Protein AF-A0A954HJW3-F1 (afdb_monomer_lite)

Structure (mmCIF, N/CA/C/O backbone):
data_AF-A0A954HJW3-F1
#
_entry.id   AF-A0A954HJW3-F1
#
loop_
_atom_site.group_PDB
_atom_site.id
_atom_site.type_symbol
_atom_site.label_atom_id
_atom_site.label_alt_id
_atom_site.label_comp_id
_atom_site.label_asym_id
_atom_site.label_entity_id
_atom_site.label_seq_id
_atom_site.pdbx_PDB_ins_code
_atom_site.Cartn_x
_atom_site.Cartn_y
_atom_site.Cartn_z
_atom_site.occupancy
_atom_site.B_iso_or_equiv
_atom_site.auth_seq_id
_atom_site.auth_comp_id
_atom_site.auth_asym_id
_atom_site.auth_atom_id
_atom_si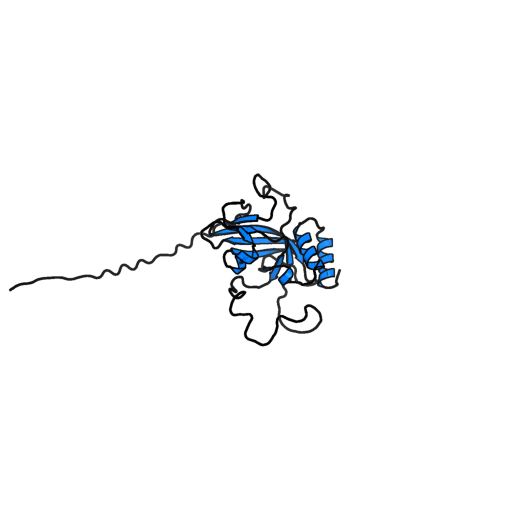te.pdbx_PDB_model_num
ATOM 1 N N . MET A 1 1 ? -82.715 17.653 28.898 1.00 37.28 1 MET A N 1
ATOM 2 C CA . MET A 1 1 ? -81.852 16.478 29.163 1.00 37.28 1 MET A CA 1
ATOM 3 C C . MET A 1 1 ? -80.675 16.568 28.191 1.00 37.28 1 MET A C 1
ATOM 5 O O . MET A 1 1 ? -80.915 16.479 27.003 1.00 37.28 1 MET A O 1
ATOM 9 N N . MET A 1 2 ? -79.552 17.181 28.578 1.00 43.91 2 MET A N 1
ATOM 10 C CA . MET A 1 2 ? -78.371 16.608 29.269 1.00 43.91 2 MET A CA 1
ATOM 11 C C . MET A 1 2 ? -77.347 15.944 28.323 1.00 43.91 2 MET A C 1
ATOM 13 O O . MET A 1 2 ? -77.686 14.983 27.650 1.00 43.91 2 MET A O 1
ATOM 17 N N . GLY A 1 3 ? -76.090 16.426 28.386 1.00 39.44 3 GLY A N 1
ATOM 18 C CA . GLY A 1 3 ? -74.849 15.734 27.966 1.00 39.44 3 GLY A CA 1
ATOM 19 C C . GLY A 1 3 ? -74.050 16.477 26.879 1.00 39.44 3 GLY A C 1
ATOM 20 O O . GLY A 1 3 ? -74.362 16.319 25.712 1.00 39.44 3 GLY A O 1
ATOM 21 N N . ARG A 1 4 ? -73.200 17.482 27.162 1.00 48.38 4 ARG A N 1
ATOM 22 C CA . ARG A 1 4 ? -71.809 17.498 27.704 1.00 48.38 4 ARG A CA 1
ATOM 23 C C . ARG A 1 4 ? -70.740 16.771 26.858 1.00 48.38 4 ARG A C 1
ATOM 25 O O . ARG A 1 4 ? -70.721 15.552 26.859 1.00 48.38 4 ARG A O 1
ATOM 32 N N . SER A 1 5 ? -69.777 17.580 26.371 1.00 44.28 5 SER A N 1
ATOM 33 C CA . SER A 1 5 ? -68.315 17.329 26.280 1.00 44.28 5 SER A CA 1
ATOM 34 C C . SER A 1 5 ? -67.844 16.280 25.245 1.00 44.28 5 SER A C 1
ATOM 36 O O . SER A 1 5 ? -68.438 15.227 25.122 1.00 44.28 5 SER A O 1
ATOM 38 N N . LEU A 1 6 ? -66.792 16.470 24.435 1.00 43.22 6 LEU A N 1
ATOM 39 C CA . LEU A 1 6 ? -65.415 16.865 24.764 1.00 43.22 6 LEU A CA 1
ATOM 40 C C . LEU A 1 6 ? -64.614 17.231 23.488 1.00 43.22 6 LEU A C 1
ATOM 42 O O . LEU A 1 6 ? -64.757 16.590 22.452 1.00 43.22 6 LEU A O 1
ATOM 46 N N . ILE A 1 7 ? -63.725 18.220 23.609 1.00 52.94 7 ILE A N 1
ATOM 47 C CA . ILE A 1 7 ? -62.686 18.601 22.640 1.00 52.94 7 ILE A CA 1
ATOM 48 C C . ILE A 1 7 ? -61.498 17.646 22.835 1.00 52.94 7 ILE A C 1
ATOM 50 O O . ILE A 1 7 ? -60.981 17.563 23.948 1.00 52.94 7 ILE A O 1
ATOM 54 N N . ALA A 1 8 ? -61.048 16.948 21.789 1.00 45.88 8 ALA A N 1
ATOM 55 C CA . ALA A 1 8 ? -59.818 16.153 21.816 1.00 45.88 8 ALA A CA 1
ATOM 56 C C . ALA A 1 8 ? -58.810 16.750 20.825 1.00 45.88 8 ALA A C 1
ATOM 58 O O . ALA A 1 8 ? -58.898 16.544 19.616 1.00 45.88 8 ALA A O 1
ATOM 59 N N . GLY A 1 9 ? -57.882 17.551 21.356 1.00 46.47 9 GLY A N 1
ATOM 60 C CA . GLY A 1 9 ? -56.753 18.102 20.615 1.00 46.47 9 GLY A CA 1
ATOM 61 C C . GLY A 1 9 ? -55.721 17.017 20.318 1.00 46.47 9 GLY A C 1
ATOM 62 O O . GLY A 1 9 ? -55.193 16.389 21.233 1.00 46.47 9 GLY A O 1
ATOM 63 N N . LEU A 1 10 ? -55.431 16.812 19.035 1.00 47.03 10 LEU A N 1
ATOM 64 C CA . LEU A 1 10 ? -54.376 15.923 18.564 1.00 47.03 10 LEU A CA 1
ATOM 65 C C . LEU A 1 10 ? -53.078 16.737 18.425 1.00 47.03 10 LEU A C 1
ATOM 67 O O . LEU A 1 10 ? -52.846 17.397 17.415 1.00 47.03 10 LEU A O 1
ATOM 71 N N . LEU A 1 11 ? -52.250 16.728 19.470 1.00 45.22 11 LEU A N 1
ATOM 72 C CA . LEU A 1 11 ? -50.893 17.279 19.444 1.00 45.22 11 LEU A CA 1
ATOM 73 C C . LEU A 1 11 ? -49.977 16.321 18.669 1.00 45.22 11 LEU A C 1
ATOM 75 O O . LEU A 1 11 ? -49.511 15.317 19.204 1.00 45.22 11 LEU A O 1
ATOM 79 N N . PHE A 1 12 ? -49.717 16.634 17.400 1.00 48.19 12 PHE A N 1
ATOM 80 C CA . PHE A 1 12 ? -48.662 16.002 16.607 1.00 48.19 12 PHE A CA 1
ATOM 81 C C . PHE A 1 12 ? -47.310 16.586 17.046 1.00 48.19 12 PHE A C 1
ATOM 83 O O . PHE A 1 12 ? -46.893 17.647 16.585 1.00 48.19 12 PHE A O 1
ATOM 90 N N . ALA A 1 13 ? -46.633 15.926 17.986 1.00 52.84 13 ALA A N 1
ATOM 91 C CA . ALA A 1 13 ? -45.262 16.270 18.347 1.00 52.84 13 ALA A CA 1
ATOM 92 C C . ALA A 1 13 ? -44.314 15.745 17.256 1.00 52.84 13 ALA A C 1
ATOM 94 O O . ALA A 1 13 ? -43.925 14.579 17.253 1.00 52.84 13 ALA A O 1
ATOM 95 N N . THR A 1 14 ? -43.956 16.601 16.300 1.00 51.84 14 THR A N 1
ATOM 96 C CA . THR A 1 14 ? -42.895 16.321 15.328 1.00 51.84 14 THR A CA 1
ATOM 97 C C . THR A 1 14 ? -41.551 16.336 16.052 1.00 51.84 14 THR A C 1
ATOM 99 O O . THR A 1 14 ? -40.975 17.394 16.299 1.00 51.84 14 THR A O 1
ATOM 102 N N . PHE A 1 15 ? -41.059 15.155 16.424 1.00 51.72 15 PHE A N 1
ATOM 103 C CA . PHE A 1 15 ? -39.708 14.969 16.943 1.00 51.72 15 PHE A CA 1
ATOM 104 C C . PHE A 1 15 ? -38.725 15.123 15.775 1.00 51.72 15 PHE A C 1
ATOM 106 O O . PHE A 1 15 ? -38.419 14.173 15.058 1.00 51.72 15 PHE A O 1
ATOM 113 N N . THR A 1 16 ? -38.260 16.346 15.525 1.00 53.81 16 THR A N 1
ATOM 114 C CA . THR A 1 16 ? -37.145 16.579 14.606 1.00 53.81 16 THR A CA 1
ATOM 115 C C . THR A 1 16 ? -35.871 16.091 15.287 1.00 53.81 16 THR A C 1
ATOM 117 O O . THR A 1 16 ? -35.269 16.808 16.087 1.00 53.81 16 THR A O 1
ATOM 120 N N . ALA A 1 17 ? -35.477 14.848 15.011 1.00 53.41 17 ALA A N 1
ATOM 121 C CA . ALA A 1 17 ? -34.159 14.348 15.369 1.00 53.41 17 ALA A CA 1
ATOM 122 C C . ALA A 1 17 ? -33.123 15.096 14.520 1.00 53.41 17 ALA A C 1
ATOM 124 O O . ALA A 1 17 ? -32.851 14.736 13.376 1.00 53.41 17 ALA A O 1
ATOM 125 N N . SER A 1 18 ? -32.573 16.179 15.068 1.00 50.94 18 SER A N 1
ATOM 126 C CA . SER A 1 18 ? -31.375 16.801 14.517 1.00 50.94 18 SER A CA 1
ATOM 127 C C . SER A 1 18 ? -30.254 15.767 14.563 1.00 50.94 18 SER A C 1
ATOM 129 O O . SER A 1 18 ? -29.745 15.457 15.640 1.00 50.94 18 SER A O 1
ATOM 131 N N . LEU A 1 19 ? -29.871 15.222 13.404 1.00 50.72 19 LEU A N 1
ATOM 132 C CA . LEU A 1 19 ? -28.611 14.500 13.265 1.00 50.72 19 LEU A CA 1
ATOM 133 C C . LEU A 1 19 ? -27.481 15.497 13.526 1.00 50.72 19 LEU A C 1
ATOM 135 O O . LEU A 1 19 ? -27.044 16.230 12.641 1.00 50.72 19 LEU A O 1
ATOM 139 N N . ILE A 1 20 ? -27.023 15.543 14.773 1.00 56.56 20 ILE A N 1
ATOM 140 C CA . ILE A 1 20 ? -25.760 16.174 15.124 1.00 56.56 20 ILE A CA 1
ATOM 141 C C . ILE A 1 20 ? -24.682 15.280 14.515 1.00 56.56 20 ILE A C 1
ATOM 143 O O . ILE A 1 20 ? -24.369 14.218 15.050 1.00 56.56 20 ILE A O 1
ATOM 147 N N . ALA A 1 21 ? -24.154 15.686 13.361 1.00 51.94 21 ALA A N 1
ATOM 148 C CA . ALA A 1 21 ? -22.995 15.044 12.764 1.00 51.94 21 ALA A CA 1
ATOM 149 C C . ALA A 1 21 ? -21.846 15.098 13.781 1.00 51.94 21 ALA A C 1
ATOM 151 O O . ALA A 1 21 ? -21.369 16.178 14.139 1.00 51.94 21 ALA A O 1
ATOM 152 N N . ALA A 1 22 ? -21.447 13.934 14.299 1.00 56.91 22 ALA A N 1
ATOM 153 C CA . ALA A 1 22 ? -20.336 13.841 15.231 1.00 56.91 22 ALA A CA 1
ATOM 154 C C . ALA A 1 22 ? -19.067 14.427 14.578 1.00 56.91 22 ALA A C 1
ATOM 156 O O . ALA A 1 22 ? -18.844 14.223 13.380 1.00 56.91 22 ALA A O 1
ATOM 157 N N . PRO A 1 23 ? -18.226 15.159 15.332 1.00 52.47 23 PRO A N 1
ATOM 158 C CA . PRO A 1 23 ? -17.019 15.758 14.778 1.00 52.47 23 PRO A CA 1
ATOM 159 C C . PRO A 1 23 ? -16.113 14.674 14.170 1.00 52.47 23 PRO A C 1
ATOM 161 O O . PRO A 1 23 ? -15.993 13.591 14.755 1.00 52.47 23 PRO A O 1
ATOM 164 N N . PRO A 1 24 ? -15.448 14.948 13.029 1.00 55.28 24 PRO A N 1
ATOM 165 C CA . PRO A 1 24 ? -14.612 13.968 12.348 1.00 55.28 24 PRO A CA 1
ATOM 166 C C . PRO A 1 24 ? -13.519 13.476 13.298 1.00 55.28 24 PRO A C 1
ATOM 168 O O . PRO A 1 24 ? -12.635 14.226 13.726 1.00 55.28 24 PRO A O 1
ATOM 171 N N . ARG A 1 25 ? -13.600 12.197 13.671 1.00 72.12 25 ARG A N 1
ATOM 172 C CA . ARG A 1 25 ? -12.656 11.583 14.600 1.00 72.12 25 ARG A CA 1
ATOM 173 C C . ARG A 1 25 ? -11.304 11.427 13.896 1.00 72.12 25 ARG A C 1
ATOM 175 O O . ARG A 1 25 ? -11.220 10.817 12.835 1.00 72.12 25 ARG A O 1
ATOM 182 N N . ARG A 1 26 ? -10.232 11.973 14.488 1.00 74.94 26 ARG A N 1
ATOM 183 C CA . ARG A 1 26 ? -8.870 11.901 13.919 1.00 74.94 26 ARG A CA 1
ATOM 184 C C . ARG A 1 26 ? -8.454 10.450 13.661 1.00 74.94 26 ARG A C 1
ATOM 186 O O . ARG A 1 26 ? -8.703 9.577 14.500 1.00 74.94 26 ARG A O 1
ATOM 193 N N . ALA A 1 27 ? -7.792 10.222 12.530 1.00 78.31 27 ALA A N 1
ATOM 194 C CA . ALA A 1 27 ? -7.262 8.911 12.185 1.00 78.31 27 ALA A CA 1
ATOM 195 C C . ALA A 1 27 ? -6.121 8.501 13.133 1.00 78.31 27 ALA A C 1
ATOM 197 O O . ALA A 1 27 ? -5.357 9.344 13.608 1.00 78.31 27 ALA A O 1
ATOM 198 N N . ILE A 1 28 ? -6.033 7.206 13.423 1.00 80.62 28 ILE A N 1
ATOM 199 C CA . ILE A 1 28 ? -5.082 6.615 14.367 1.00 80.62 28 ILE A CA 1
ATOM 200 C C . ILE A 1 28 ? -3.827 6.179 13.601 1.00 80.62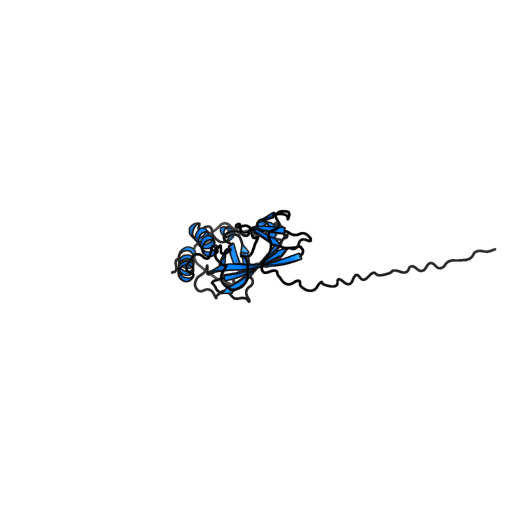 28 ILE A C 1
ATOM 202 O O . ILE A 1 28 ? -3.916 5.424 12.639 1.00 80.62 28 ILE A O 1
ATOM 206 N N . SER A 1 29 ? -2.651 6.638 14.023 1.00 68.62 29 SER A N 1
ATOM 207 C CA . SER A 1 29 ? -1.366 6.304 13.384 1.00 68.62 29 SER A CA 1
ATOM 208 C C . SER A 1 29 ? -0.643 5.102 14.006 1.00 68.62 29 SER A C 1
ATOM 210 O O . SER A 1 29 ? 0.344 4.637 13.450 1.00 68.62 29 SER A O 1
ATOM 212 N N . ASN A 1 30 ? -1.110 4.598 15.154 1.00 69.81 30 ASN A N 1
ATOM 213 C CA . ASN A 1 30 ? -0.523 3.447 15.847 1.00 69.81 30 ASN A CA 1
ATOM 214 C C . ASN A 1 30 ? -1.632 2.497 16.341 1.00 69.81 30 ASN A C 1
ATOM 216 O O . ASN A 1 30 ? -1.946 2.492 17.538 1.00 69.81 30 ASN A O 1
ATOM 220 N N . PRO A 1 31 ? -2.298 1.770 15.424 1.00 70.44 31 PRO A N 1
ATOM 221 C CA . PRO A 1 31 ? -3.359 0.839 15.786 1.00 70.44 31 PRO A CA 1
ATOM 222 C C . PRO A 1 31 ? -2.806 -0.326 16.615 1.00 70.44 31 PRO A C 1
ATOM 224 O O . PRO A 1 31 ? -1.669 -0.757 16.429 1.00 70.44 31 PRO A O 1
ATOM 227 N N . LYS A 1 32 ? -3.612 -0.816 17.560 1.00 75.38 32 LYS A N 1
ATOM 228 C CA . LYS A 1 32 ? -3.293 -2.006 18.359 1.00 75.38 32 LYS A CA 1
ATOM 229 C C . LYS A 1 32 ? -3.906 -3.236 17.702 1.00 75.38 32 LYS A C 1
ATOM 231 O O . LYS A 1 32 ? -4.873 -3.107 16.959 1.00 75.38 32 LYS A O 1
ATOM 236 N N . PHE A 1 33 ? -3.344 -4.405 17.979 1.00 77.81 33 PHE A N 1
ATOM 237 C CA . PHE A 1 33 ? -3.950 -5.675 17.605 1.00 77.81 33 PHE A CA 1
ATOM 238 C C . PHE A 1 33 ? -4.899 -6.139 18.714 1.00 77.81 33 PHE A C 1
ATOM 240 O O . PHE A 1 33 ? -4.526 -6.160 19.886 1.00 77.81 33 PHE A O 1
ATOM 247 N N . ASP A 1 34 ? -6.110 -6.491 18.316 1.00 78.69 34 ASP A N 1
ATOM 248 C CA . ASP A 1 34 ? -7.170 -7.083 19.114 1.00 78.69 34 ASP A CA 1
ATOM 249 C C . ASP A 1 34 ? -7.467 -8.478 18.527 1.00 78.69 34 ASP A C 1
ATOM 251 O O . ASP A 1 34 ? -7.992 -8.570 17.408 1.00 78.69 34 ASP A O 1
ATOM 255 N N . PRO A 1 35 ? -7.071 -9.565 19.218 1.00 76.25 35 PRO A N 1
ATOM 256 C CA . PRO A 1 35 ? -7.294 -10.927 18.739 1.00 76.25 35 PRO A CA 1
ATOM 257 C C . PRO A 1 35 ? -8.773 -11.327 18.727 1.00 76.25 35 PRO A C 1
ATOM 259 O O . PRO A 1 35 ? -9.128 -12.223 17.961 1.00 76.25 35 PRO A O 1
ATOM 262 N N . ASP A 1 36 ? -9.604 -10.677 19.547 1.00 82.69 36 ASP A N 1
ATOM 263 C CA . ASP A 1 36 ? -11.007 -11.037 19.764 1.00 82.69 36 ASP A CA 1
ATOM 264 C C . ASP A 1 36 ? -11.944 -10.348 18.757 1.00 82.69 36 ASP A C 1
ATOM 266 O O . ASP A 1 36 ? -13.088 -10.763 18.565 1.00 82.69 36 ASP A O 1
ATOM 270 N N . ALA A 1 37 ? -11.457 -9.310 18.072 1.00 84.25 37 ALA A N 1
ATOM 271 C CA . ALA A 1 37 ? -12.172 -8.647 16.990 1.00 84.25 37 ALA A CA 1
ATOM 272 C C . ALA A 1 37 ? -12.244 -9.524 15.726 1.00 84.25 37 ALA A C 1
ATOM 274 O O . ALA A 1 37 ? -11.319 -10.277 15.407 1.00 84.25 37 ALA A O 1
ATOM 275 N N . LYS A 1 38 ? -13.330 -9.376 14.950 1.00 87.94 38 LYS A N 1
ATOM 276 C CA . LYS A 1 38 ? -13.511 -10.079 13.669 1.00 87.94 38 LYS A CA 1
ATOM 277 C C . LYS A 1 38 ? -12.297 -9.834 12.769 1.00 87.94 38 LYS A C 1
ATOM 279 O O . LYS A 1 38 ? -11.920 -8.685 12.546 1.00 87.94 38 LYS A O 1
ATOM 284 N N . GLN A 1 39 ? -11.696 -10.904 12.254 1.00 90.12 39 GLN A N 1
ATOM 285 C CA . GLN A 1 39 ? -10.524 -10.829 11.381 1.00 90.12 39 GLN A CA 1
ATOM 286 C C . GLN A 1 39 ? -10.936 -10.965 9.915 1.00 90.12 39 GLN A C 1
ATOM 288 O O . GLN A 1 39 ? -11.777 -11.804 9.594 1.00 90.12 39 GLN A O 1
ATOM 293 N N . MET A 1 40 ? -10.359 -10.146 9.035 1.00 89.88 40 MET A N 1
ATOM 294 C CA . MET A 1 40 ? -10.662 -10.166 7.600 1.00 89.88 40 MET A CA 1
ATOM 295 C C . MET A 1 40 ? -9.485 -9.661 6.759 1.00 89.88 40 MET A C 1
ATOM 297 O O . MET A 1 40 ? -8.726 -8.793 7.196 1.00 89.88 40 MET A O 1
ATOM 301 N N . ASP A 1 41 ? -9.339 -10.174 5.540 1.00 93.00 41 ASP A N 1
ATOM 302 C CA . ASP A 1 41 ? -8.398 -9.631 4.559 1.00 93.00 41 ASP A CA 1
ATOM 303 C C . ASP A 1 41 ? -8.861 -8.254 4.052 1.00 93.00 41 ASP A C 1
ATOM 305 O O . ASP A 1 41 ? -10.053 -8.024 3.856 1.00 93.00 41 ASP A O 1
ATOM 309 N N . LEU A 1 42 ? -7.924 -7.326 3.807 1.00 92.00 42 LEU A N 1
ATOM 310 C CA . LEU A 1 42 ? -8.241 -5.944 3.413 1.00 92.00 42 LEU A CA 1
ATOM 311 C C . LEU A 1 42 ? -9.210 -5.870 2.227 1.00 92.00 42 LEU A C 1
ATOM 313 O O . LEU A 1 42 ? -10.198 -5.146 2.290 1.00 92.00 42 LEU A O 1
ATOM 317 N N . PHE A 1 43 ? -8.931 -6.607 1.153 1.00 92.31 43 PHE A N 1
ATOM 318 C CA . PHE A 1 43 ? -9.749 -6.540 -0.057 1.00 92.31 43 PHE A CA 1
ATOM 319 C C . PHE A 1 43 ? -11.114 -7.202 0.115 1.00 92.31 43 PHE A C 1
ATOM 321 O O . PHE A 1 43 ? -12.089 -6.697 -0.423 1.00 92.31 43 PHE A O 1
ATOM 328 N N . GLU A 1 44 ? -11.209 -8.269 0.910 1.00 92.19 44 GLU A N 1
ATOM 329 C CA . GLU A 1 44 ? -12.503 -8.865 1.255 1.00 92.19 44 GLU A CA 1
ATOM 330 C C . GLU A 1 44 ? -13.349 -7.878 2.071 1.00 92.19 44 GLU A C 1
ATOM 332 O O . GLU A 1 44 ? -14.532 -7.682 1.792 1.00 92.19 44 GLU A O 1
ATOM 337 N N . ALA A 1 45 ? -12.729 -7.197 3.037 1.00 91.75 45 ALA A N 1
ATOM 338 C CA . ALA A 1 45 ? -13.393 -6.185 3.848 1.00 91.75 45 ALA A CA 1
ATOM 339 C C . ALA A 1 45 ? -13.856 -4.981 3.015 1.00 91.75 45 ALA A C 1
ATOM 341 O O . ALA A 1 45 ? -14.914 -4.417 3.299 1.00 91.75 45 ALA A O 1
ATOM 342 N N . MET A 1 46 ? -13.097 -4.607 1.983 1.00 92.25 46 MET A N 1
ATOM 343 C CA . MET A 1 46 ? -13.505 -3.587 1.014 1.00 92.25 46 MET A CA 1
ATOM 344 C C . MET A 1 46 ? -14.674 -4.060 0.148 1.00 92.25 46 MET A C 1
ATOM 346 O O . MET A 1 46 ? -15.656 -3.337 0.005 1.00 92.25 46 MET A O 1
ATOM 350 N N . ASP A 1 47 ? -14.605 -5.280 -0.390 1.00 90.50 47 ASP A N 1
ATOM 351 C CA . ASP A 1 47 ? -15.652 -5.841 -1.251 1.00 90.50 47 ASP A CA 1
ATOM 352 C C . ASP A 1 47 ? -16.990 -5.989 -0.496 1.00 90.50 47 ASP A C 1
ATOM 354 O O . ASP A 1 47 ? -18.058 -5.785 -1.073 1.00 90.50 47 ASP A O 1
ATOM 358 N N . GLN A 1 48 ? -16.947 -6.280 0.809 1.00 90.38 48 GLN A N 1
ATOM 359 C CA . GLN A 1 48 ? -18.127 -6.352 1.682 1.00 90.38 48 GLN A CA 1
ATOM 360 C C . GLN A 1 48 ? -18.601 -4.980 2.206 1.00 90.38 48 GLN A C 1
ATOM 362 O O . GLN A 1 48 ? -19.590 -4.920 2.937 1.00 90.38 48 GLN A O 1
ATOM 367 N N . GLY A 1 49 ? -17.907 -3.880 1.886 1.00 89.56 49 GLY A N 1
ATOM 368 C CA . GLY A 1 49 ? -18.215 -2.535 2.400 1.00 89.56 49 GLY A CA 1
ATOM 369 C C . GLY A 1 49 ? -17.981 -2.370 3.907 1.00 89.56 49 GLY A C 1
ATOM 370 O O . GLY A 1 49 ? -18.458 -1.417 4.528 1.00 89.56 49 GLY A O 1
ATOM 371 N N . VAL A 1 50 ? -17.257 -3.310 4.515 1.00 90.75 50 VAL A N 1
ATOM 372 C CA . VAL A 1 50 ? -16.943 -3.326 5.945 1.00 90.75 50 VAL A CA 1
ATOM 373 C C . VAL A 1 50 ? -15.897 -2.266 6.273 1.00 90.75 50 VAL A C 1
ATOM 375 O O . VAL A 1 50 ? -15.997 -1.595 7.306 1.00 90.75 50 VAL A O 1
ATOM 378 N N . VAL A 1 51 ? -14.926 -2.089 5.373 1.00 91.81 51 VAL A N 1
ATOM 379 C CA . VAL A 1 51 ? -13.925 -1.028 5.450 1.00 91.81 51 VAL A CA 1
ATOM 380 C C . VAL A 1 51 ? -13.785 -0.286 4.129 1.00 91.81 51 VAL A C 1
ATOM 382 O O . VAL A 1 51 ? -13.941 -0.853 3.055 1.00 91.81 51 VAL A O 1
ATOM 385 N N . ASP A 1 52 ? -13.384 0.970 4.234 1.00 91.69 52 ASP A N 1
ATOM 386 C CA . ASP A 1 52 ? -13.060 1.850 3.121 1.00 91.69 52 ASP A CA 1
ATOM 387 C C . ASP A 1 52 ? -11.555 2.111 3.099 1.00 91.69 52 ASP A C 1
ATOM 389 O O . ASP A 1 52 ? -10.997 2.591 4.089 1.00 91.69 52 ASP A O 1
ATOM 393 N N . ALA A 1 53 ? -10.881 1.837 1.980 1.00 91.94 53 ALA A N 1
ATOM 394 C CA . ALA A 1 53 ? -9.440 2.039 1.854 1.00 91.94 53 ALA A CA 1
ATOM 395 C C . ALA A 1 53 ? -9.092 3.000 0.714 1.00 91.94 53 ALA A C 1
ATOM 397 O O . ALA A 1 53 ? -9.530 2.836 -0.423 1.00 91.94 53 ALA A O 1
ATOM 398 N N . LYS A 1 54 ? -8.245 3.988 1.010 1.00 91.62 54 LYS A N 1
ATOM 399 C CA . LYS A 1 54 ? -7.717 4.933 0.019 1.00 91.62 54 LYS A CA 1
ATOM 400 C C . LYS A 1 54 ? -6.235 5.181 0.220 1.00 91.62 54 LYS A C 1
ATOM 402 O O . LYS A 1 54 ? -5.750 5.287 1.344 1.00 91.62 54 LYS A O 1
ATOM 407 N N . MET A 1 55 ? -5.523 5.339 -0.879 1.00 90.56 55 MET A N 1
ATOM 408 C CA . MET A 1 55 ? -4.106 5.660 -0.897 1.00 90.56 55 MET A CA 1
ATOM 409 C C . MET A 1 55 ? -3.911 7.148 -1.190 1.00 90.56 55 MET A C 1
ATOM 411 O O . MET A 1 55 ? -4.456 7.699 -2.148 1.00 90.56 55 MET A O 1
ATOM 415 N N . VAL A 1 56 ? -3.101 7.790 -0.354 1.00 90.12 56 VAL A N 1
ATOM 416 C CA . VAL A 1 56 ? -2.619 9.158 -0.541 1.00 90.12 56 VAL A CA 1
ATOM 417 C C . VAL A 1 56 ? -1.125 9.080 -0.813 1.00 90.12 56 VAL A C 1
ATOM 419 O O . VAL A 1 56 ? -0.316 8.976 0.116 1.00 90.12 56 VAL A O 1
ATOM 422 N N . ALA A 1 57 ? -0.766 9.109 -2.095 1.00 88.12 57 ALA A N 1
ATOM 423 C CA . ALA A 1 57 ? 0.625 9.113 -2.523 1.00 88.12 57 ALA A CA 1
ATOM 424 C C . ALA A 1 57 ? 1.274 10.457 -2.180 1.00 88.12 57 ALA A C 1
ATOM 426 O O . ALA A 1 57 ? 0.733 11.516 -2.500 1.00 88.12 57 ALA A O 1
ATOM 427 N N . LYS A 1 58 ? 2.433 10.422 -1.520 1.00 87.12 58 LYS A N 1
ATOM 428 C CA . LYS A 1 58 ? 3.243 11.627 -1.292 1.00 87.12 58 LYS A CA 1
ATOM 429 C C . LYS A 1 58 ? 4.080 11.933 -2.529 1.00 87.12 58 LYS A C 1
ATOM 431 O O . LYS A 1 58 ? 4.165 13.090 -2.928 1.00 87.12 58 LYS A O 1
ATOM 436 N N . ASN A 1 59 ? 4.669 10.885 -3.092 1.00 86.19 59 ASN A N 1
ATOM 437 C CA . ASN A 1 59 ? 5.510 10.876 -4.278 1.00 86.19 59 ASN A CA 1
ATOM 438 C C . ASN A 1 59 ? 5.547 9.446 -4.853 1.00 86.19 59 ASN A C 1
ATOM 440 O O . ASN A 1 59 ? 4.775 8.577 -4.436 1.00 86.19 59 ASN A O 1
ATOM 444 N N . SER A 1 60 ? 6.456 9.207 -5.792 1.00 84.75 60 SER A N 1
ATOM 445 C CA . SER A 1 60 ? 6.754 7.890 -6.371 1.00 84.75 60 SER A CA 1
ATOM 446 C C . SER A 1 60 ? 7.112 6.799 -5.345 1.00 84.75 60 SER A C 1
ATOM 448 O O . SER A 1 60 ? 6.743 5.637 -5.526 1.00 84.75 60 SER A O 1
ATOM 450 N N . LEU A 1 61 ? 7.768 7.175 -4.245 1.00 87.12 61 LEU A N 1
ATOM 451 C CA . LEU A 1 61 ? 8.412 6.266 -3.287 1.00 87.12 61 LEU A CA 1
ATOM 452 C C . LEU A 1 61 ? 7.497 5.782 -2.159 1.00 87.12 61 LEU A C 1
ATOM 454 O O . LEU A 1 61 ? 7.853 4.880 -1.394 1.00 87.12 61 LEU A O 1
ATOM 458 N N . GLY A 1 62 ? 6.324 6.391 -2.009 1.00 87.38 62 GLY A N 1
ATOM 459 C CA . GLY A 1 62 ? 5.369 5.949 -1.010 1.00 87.38 62 GLY A CA 1
ATOM 460 C C . GLY A 1 62 ? 4.314 6.972 -0.639 1.00 87.38 62 GLY A C 1
ATOM 461 O O . GLY A 1 62 ? 4.145 8.044 -1.230 1.00 87.38 62 GLY A O 1
ATOM 462 N N . GLY A 1 63 ? 3.580 6.626 0.408 1.00 88.75 63 GLY A N 1
ATOM 463 C CA . GLY A 1 63 ? 2.459 7.419 0.868 1.00 88.75 63 GLY A CA 1
ATOM 464 C C . GLY A 1 63 ? 1.808 6.839 2.106 1.00 88.75 63 GLY A C 1
ATOM 465 O O . GLY A 1 63 ? 2.422 6.107 2.882 1.00 88.75 63 GLY A O 1
ATOM 466 N N . ASN A 1 64 ? 0.549 7.212 2.285 1.00 90.69 64 ASN A N 1
ATOM 467 C CA . ASN A 1 64 ? -0.281 6.777 3.392 1.00 90.69 64 ASN A CA 1
ATOM 468 C C . ASN A 1 64 ? -1.500 6.028 2.847 1.00 90.69 64 ASN A C 1
ATOM 470 O O . ASN A 1 64 ? -2.270 6.586 2.065 1.00 90.69 64 ASN A O 1
ATOM 474 N N . LEU A 1 65 ? -1.692 4.791 3.286 1.00 91.19 65 LEU A N 1
ATOM 475 C CA . LEU A 1 65 ? -2.923 4.033 3.120 1.00 91.19 65 LEU A CA 1
ATOM 476 C C . LEU A 1 65 ? -3.842 4.369 4.299 1.00 91.19 65 LEU A C 1
ATOM 478 O O . LEU A 1 65 ? -3.477 4.190 5.459 1.00 91.19 65 LEU A O 1
ATOM 482 N N . ILE A 1 66 ? -5.015 4.913 4.006 1.00 91.12 66 ILE A N 1
ATOM 483 C CA . ILE A 1 66 ? -6.022 5.289 4.996 1.00 91.12 66 ILE A CA 1
ATOM 484 C C . ILE A 1 66 ? -7.129 4.251 4.926 1.00 91.12 66 ILE A C 1
ATOM 486 O O . ILE A 1 66 ? -7.756 4.121 3.877 1.00 91.12 66 ILE A O 1
ATOM 490 N N . ILE A 1 67 ? -7.365 3.546 6.029 1.00 91.75 67 ILE A N 1
ATOM 491 C CA . ILE A 1 67 ? -8.380 2.491 6.118 1.00 91.75 67 ILE A CA 1
ATOM 492 C C . ILE A 1 67 ? -9.394 2.902 7.175 1.00 91.75 67 ILE A C 1
ATOM 494 O O . ILE A 1 67 ? -9.010 3.194 8.306 1.00 91.75 67 ILE A O 1
ATOM 498 N N . THR A 1 68 ? -10.666 2.951 6.804 1.00 92.38 68 THR A N 1
ATOM 499 C CA . THR A 1 68 ? -11.778 3.389 7.651 1.00 92.38 68 THR A CA 1
ATOM 500 C C . THR A 1 68 ? -12.675 2.204 7.939 1.00 92.38 68 THR A C 1
ATOM 502 O O . THR A 1 68 ? -13.132 1.551 7.012 1.00 92.38 68 THR A O 1
ATOM 505 N N . ASN A 1 69 ? -12.913 1.915 9.213 1.00 91.56 69 ASN A N 1
ATOM 506 C CA . ASN A 1 69 ? -13.898 0.932 9.633 1.00 91.56 69 ASN A CA 1
ATOM 507 C C . ASN A 1 69 ? -15.288 1.573 9.610 1.00 91.56 69 ASN A C 1
ATOM 509 O O . ASN A 1 69 ? -15.515 2.554 10.319 1.00 91.56 69 ASN A O 1
ATOM 513 N N . ASN A 1 70 ? -16.200 1.003 8.823 1.00 92.00 70 ASN A N 1
ATOM 514 C CA . ASN A 1 70 ? -17.582 1.469 8.693 1.00 92.00 70 ASN A CA 1
ATOM 515 C C . ASN A 1 70 ? -18.543 0.762 9.662 1.00 92.00 70 ASN A C 1
ATOM 517 O O . ASN A 1 70 ? -19.742 1.026 9.648 1.00 92.00 70 ASN A O 1
ATOM 521 N N . GLN A 1 71 ? -18.032 -0.145 10.493 1.00 89.88 71 GLN A N 1
ATOM 522 C CA . GLN A 1 71 ? -18.814 -0.901 11.461 1.00 89.88 71 GLN A CA 1
ATOM 523 C C . GLN A 1 71 ? -18.830 -0.229 12.835 1.00 89.88 71 GLN A C 1
ATOM 525 O O . GLN A 1 71 ? -17.897 0.476 13.229 1.00 89.88 71 GLN A O 1
ATOM 530 N N . ALA A 1 72 ? -19.883 -0.536 13.594 1.00 91.00 72 ALA A N 1
ATOM 531 C CA . ALA A 1 72 ? -20.034 -0.149 14.996 1.00 91.00 72 ALA A CA 1
ATOM 532 C C . ALA A 1 72 ? -19.180 -0.999 15.961 1.00 91.00 72 ALA A C 1
ATOM 534 O O . ALA A 1 72 ? -19.133 -0.712 17.156 1.00 91.00 72 ALA A O 1
ATOM 535 N N . GLU A 1 73 ? -18.479 -2.014 15.450 1.00 89.44 73 GLU A N 1
ATOM 536 C CA . GLU A 1 73 ? -17.596 -2.902 16.210 1.00 89.44 73 GLU A CA 1
ATOM 537 C C . GLU A 1 73 ? -16.151 -2.826 15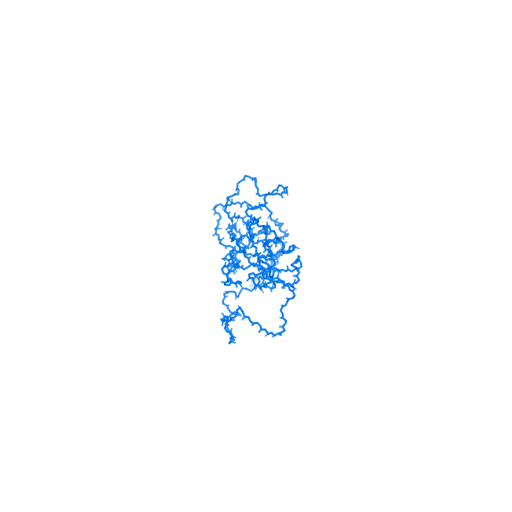.685 1.00 89.44 73 GLU A C 1
ATOM 539 O O . GLU A 1 73 ? -15.940 -2.518 14.506 1.00 89.44 73 GLU A O 1
ATOM 544 N N . PRO A 1 74 ? -15.129 -3.077 16.528 1.00 90.88 74 PRO A N 1
ATOM 545 C CA . PRO A 1 74 ? -13.746 -3.181 16.075 1.00 90.88 74 PRO A CA 1
ATOM 546 C C . PRO A 1 74 ? -13.557 -4.297 15.041 1.00 90.88 74 PRO A C 1
ATOM 548 O O . PRO A 1 74 ? -14.144 -5.372 15.156 1.00 90.88 74 PRO A O 1
ATOM 551 N N . ILE A 1 75 ? -12.682 -4.061 14.065 1.00 90.25 75 ILE A N 1
ATOM 552 C CA . ILE A 1 75 ? -12.292 -5.068 13.074 1.00 90.25 75 ILE A CA 1
ATOM 553 C C . ILE A 1 75 ? -10.779 -5.169 12.975 1.00 90.25 75 ILE A C 1
ATOM 555 O O . ILE A 1 75 ? -10.082 -4.155 12.945 1.00 90.25 75 ILE A O 1
ATOM 559 N N . THR A 1 76 ? -10.273 -6.390 12.891 1.00 90.38 76 THR A N 1
ATOM 560 C CA . THR A 1 76 ? -8.867 -6.685 12.637 1.00 90.38 76 THR A CA 1
ATOM 561 C C . THR A 1 76 ? -8.677 -6.965 11.154 1.00 90.38 76 THR A C 1
ATOM 563 O O . THR A 1 76 ? -9.238 -7.912 10.612 1.00 90.38 76 THR A O 1
ATOM 566 N N . VAL A 1 77 ? -7.881 -6.136 10.484 1.00 89.69 77 VAL A N 1
ATOM 567 C CA . VAL A 1 77 ? -7.663 -6.234 9.037 1.00 89.69 77 VAL A CA 1
ATOM 568 C C . VAL A 1 77 ? -6.258 -6.738 8.754 1.00 89.69 77 VAL A C 1
ATOM 570 O O . VAL A 1 77 ? -5.290 -6.219 9.315 1.00 89.69 77 VAL A O 1
ATOM 573 N N . LYS A 1 78 ? -6.146 -7.719 7.854 1.00 90.19 78 LYS A N 1
ATOM 574 C CA . LYS A 1 78 ? -4.874 -8.176 7.293 1.00 90.19 78 LYS A CA 1
ATOM 575 C C . LYS A 1 78 ? -4.541 -7.396 6.025 1.00 90.19 78 LYS A C 1
ATOM 577 O O . LYS A 1 78 ? -5.285 -7.445 5.046 1.00 90.19 78 LYS A O 1
ATOM 582 N N . ILE A 1 79 ? -3.409 -6.702 6.022 1.00 88.50 79 ILE A N 1
ATOM 583 C CA . ILE A 1 79 ? -2.876 -6.049 4.826 1.00 88.50 79 ILE A CA 1
ATOM 584 C C . ILE A 1 79 ? -2.056 -7.060 4.005 1.00 88.50 79 ILE A C 1
ATOM 586 O O . ILE A 1 79 ? -1.224 -7.785 4.562 1.00 88.50 79 ILE A O 1
ATOM 590 N N . PRO A 1 80 ? -2.260 -7.120 2.678 1.00 87.00 80 PRO A N 1
ATOM 591 C CA . PRO A 1 80 ? -1.453 -7.953 1.792 1.00 87.00 80 PRO A CA 1
ATOM 592 C C . PRO A 1 80 ? -0.005 -7.449 1.702 1.00 87.00 80 PRO A C 1
ATOM 594 O O . PRO A 1 80 ? 0.279 -6.265 1.866 1.00 87.00 80 PRO A O 1
ATOM 597 N N . GLU A 1 81 ? 0.922 -8.343 1.367 1.00 85.56 81 GLU A N 1
ATOM 598 C CA . GLU A 1 81 ? 2.346 -8.000 1.206 1.00 85.56 81 GLU A CA 1
ATOM 599 C C . GLU A 1 81 ? 2.605 -7.014 0.054 1.00 85.56 81 GLU A C 1
ATOM 601 O O . GLU A 1 81 ? 3.575 -6.260 0.091 1.00 85.56 81 GLU A O 1
ATOM 606 N N . GLY A 1 82 ? 1.716 -6.981 -0.943 1.00 89.94 82 GLY A N 1
ATOM 607 C CA . GLY A 1 82 ? 1.754 -6.037 -2.052 1.00 89.94 82 GLY A CA 1
ATOM 608 C C . GLY A 1 82 ? 0.354 -5.692 -2.556 1.00 89.94 82 GLY A C 1
ATOM 609 O O . GLY A 1 82 ? -0.573 -6.496 -2.478 1.00 89.94 82 GLY A O 1
ATOM 610 N N . PHE A 1 83 ? 0.208 -4.480 -3.073 1.00 93.50 83 PHE A N 1
ATOM 611 C CA . PHE A 1 83 ? -0.997 -3.941 -3.690 1.00 93.50 83 PHE A CA 1
ATOM 612 C C . PHE A 1 83 ? -0.629 -2.860 -4.715 1.00 93.50 83 PHE A C 1
ATOM 614 O O . PHE A 1 83 ? 0.490 -2.343 -4.736 1.00 93.50 83 PHE A O 1
ATOM 621 N N . VAL A 1 84 ? -1.580 -2.507 -5.579 1.00 91.88 84 VAL A N 1
ATOM 622 C CA . VAL A 1 84 ? -1.408 -1.438 -6.571 1.00 91.88 84 VAL A CA 1
ATOM 623 C C . VAL A 1 84 ? -2.433 -0.340 -6.328 1.00 91.88 84 VAL A C 1
ATOM 625 O O . VAL A 1 84 ? -3.617 -0.611 -6.179 1.00 91.88 84 VAL A O 1
ATOM 628 N N . GLY A 1 85 ? -1.986 0.909 -6.288 1.00 91.12 85 GLY A N 1
ATOM 629 C CA . GLY A 1 85 ? -2.843 2.084 -6.282 1.00 91.12 85 GLY A CA 1
ATOM 630 C C . GLY A 1 85 ? -3.200 2.490 -7.704 1.00 91.12 85 GLY A C 1
ATOM 631 O O . GLY A 1 85 ? -2.323 2.919 -8.456 1.00 91.12 85 GLY A O 1
ATOM 632 N N . VAL A 1 86 ? -4.485 2.404 -8.049 1.00 89.50 86 VAL A N 1
ATOM 633 C CA . VAL A 1 86 ? -5.014 2.844 -9.347 1.00 89.50 86 VAL A CA 1
ATOM 634 C C . VAL A 1 86 ? -5.704 4.203 -9.178 1.00 89.50 86 VAL A C 1
ATOM 636 O O . VAL A 1 86 ? -6.529 4.355 -8.269 1.00 89.50 86 VAL A O 1
ATOM 639 N N . PRO A 1 87 ? -5.370 5.218 -9.996 1.00 84.06 87 PRO A N 1
ATOM 640 C CA . PRO A 1 87 ? -5.971 6.541 -9.876 1.00 84.06 87 PRO A CA 1
ATOM 641 C C . PRO A 1 87 ? -7.437 6.532 -10.326 1.00 84.06 87 PRO A C 1
ATOM 643 O O . PRO A 1 87 ? -7.777 5.956 -11.354 1.00 84.06 87 PRO A O 1
ATOM 646 N N . GLY A 1 88 ? -8.297 7.249 -9.601 1.00 67.44 88 GLY A N 1
ATOM 647 C CA . GLY A 1 88 ? -9.627 7.619 -10.103 1.00 67.44 88 GLY A CA 1
ATOM 648 C C . GLY A 1 88 ? -10.691 6.517 -10.117 1.00 67.44 88 GLY A C 1
ATOM 649 O O . GLY A 1 88 ? -11.735 6.726 -10.725 1.00 67.44 88 GLY A O 1
ATOM 650 N N . VAL A 1 89 ? -10.483 5.385 -9.436 1.00 57.41 89 VAL A N 1
ATOM 651 C CA . VAL A 1 89 ? -11.569 4.430 -9.153 1.00 57.41 89 VAL A CA 1
ATOM 652 C C . VAL A 1 89 ? -12.376 4.984 -7.970 1.00 57.41 89 VAL A C 1
ATOM 654 O O . VAL A 1 89 ? -11.842 5.005 -6.858 1.00 57.41 89 VAL A O 1
ATOM 657 N N . PRO A 1 90 ? -13.611 5.491 -8.152 1.00 47.06 90 PRO A N 1
ATOM 658 C CA . PRO A 1 90 ? -14.394 6.002 -7.036 1.00 47.06 90 PRO A CA 1
ATOM 659 C C . PRO A 1 90 ? -14.687 4.870 -6.050 1.00 47.06 90 PRO A C 1
ATOM 661 O O . PRO A 1 90 ? -15.197 3.819 -6.422 1.00 47.06 90 PRO A O 1
ATOM 664 N N . MET A 1 91 ? -14.408 5.122 -4.772 1.00 46.62 91 MET A N 1
ATOM 665 C CA . MET A 1 91 ? -14.616 4.177 -3.667 1.00 46.62 91 MET A CA 1
ATOM 666 C C . MET A 1 91 ? -16.089 3.742 -3.482 1.00 46.62 91 MET A C 1
ATOM 668 O O . MET A 1 91 ? -16.375 2.845 -2.706 1.00 46.62 91 MET A O 1
ATOM 672 N N . VAL A 1 92 ? -17.023 4.368 -4.210 1.00 43.50 92 VAL A N 1
ATOM 673 C CA . VAL A 1 92 ? -18.479 4.146 -4.150 1.00 43.50 92 VAL A CA 1
ATOM 674 C C . VAL A 1 92 ? -18.994 3.438 -5.412 1.00 43.50 92 VAL A C 1
ATOM 676 O O . VAL A 1 92 ? -20.152 3.574 -5.789 1.00 43.50 92 VAL A O 1
ATOM 679 N N . SER A 1 93 ? -18.171 2.661 -6.113 1.00 44.41 93 SER A N 1
ATOM 680 C CA . SER A 1 93 ? -18.713 1.643 -7.018 1.00 44.41 93 SER A CA 1
ATOM 681 C C . SER A 1 93 ? -18.916 0.350 -6.237 1.00 44.41 93 SER A C 1
ATOM 683 O O . SER A 1 93 ? -18.135 -0.595 -6.354 1.00 44.41 93 SER A O 1
ATOM 685 N N . ALA A 1 94 ? -20.012 0.326 -5.472 1.00 41.69 94 ALA A N 1
ATOM 686 C CA . ALA A 1 94 ? -20.769 -0.858 -5.066 1.00 41.69 94 ALA A CA 1
ATOM 687 C C . ALA A 1 94 ? -21.261 -1.633 -6.310 1.00 41.69 94 ALA A C 1
ATOM 689 O O . ALA A 1 94 ? -22.449 -1.770 -6.577 1.00 41.69 94 ALA A O 1
ATOM 690 N N . GLN A 1 95 ? -20.306 -2.040 -7.142 1.00 40.59 95 GLN A N 1
ATOM 691 C CA . GLN A 1 95 ? -20.504 -2.597 -8.473 1.00 40.59 95 GLN A CA 1
ATOM 692 C C . GLN A 1 95 ? -19.304 -3.464 -8.893 1.00 40.59 95 GLN A C 1
ATOM 694 O O . GLN A 1 95 ? -19.164 -3.806 -10.063 1.00 40.59 95 GLN A O 1
ATOM 699 N N . PHE A 1 96 ? -18.455 -3.865 -7.936 1.00 47.56 96 PHE A N 1
ATOM 700 C CA . PHE A 1 96 ? -17.625 -5.069 -8.071 1.00 47.56 96 PHE A CA 1
ATOM 701 C C . PHE A 1 96 ? -18.419 -6.363 -7.786 1.00 47.56 96 PHE A C 1
ATOM 703 O O . PHE A 1 96 ? -17.905 -7.460 -7.982 1.00 47.56 96 PHE A O 1
ATOM 710 N N . GLY A 1 97 ? -19.704 -6.236 -7.435 1.00 47.94 97 GLY A N 1
ATOM 711 C CA . GLY A 1 97 ? -20.705 -7.296 -7.441 1.00 47.94 97 GLY A CA 1
ATOM 712 C C . GLY A 1 97 ? -22.052 -6.721 -7.880 1.00 47.94 97 GLY A C 1
ATOM 713 O O . GLY A 1 97 ? -22.519 -5.744 -7.311 1.00 47.94 97 GLY A O 1
ATOM 714 N N . GLN A 1 98 ? -22.652 -7.323 -8.909 1.00 40.00 98 GLN A N 1
ATOM 715 C CA . GLN A 1 98 ? -24.031 -7.094 -9.361 1.00 40.00 98 GLN A CA 1
ATOM 716 C C . GLN A 1 98 ? -24.334 -5.706 -9.975 1.00 40.00 98 GLN A C 1
ATOM 718 O O . GLN A 1 98 ? -24.991 -4.862 -9.379 1.00 40.00 98 GLN A O 1
ATOM 723 N N . GLY A 1 99 ? -23.937 -5.514 -11.244 1.00 41.59 99 GLY A N 1
ATOM 724 C CA . GLY A 1 99 ? -24.661 -4.592 -12.138 1.00 41.59 99 GLY A CA 1
ATOM 725 C C . GLY A 1 99 ? -23.862 -3.640 -13.031 1.00 41.59 99 GLY A C 1
ATOM 726 O O . GLY A 1 99 ? -24.478 -2.785 -13.653 1.00 41.59 99 GLY A O 1
ATOM 727 N N . GLY A 1 100 ? -22.529 -3.712 -13.120 1.00 42.47 100 GLY A N 1
ATOM 728 C CA . GLY A 1 100 ? -21.726 -2.761 -13.933 1.00 42.47 100 GLY A CA 1
ATOM 729 C C . GLY A 1 100 ? -20.531 -3.351 -14.650 1.00 42.47 100 GLY A C 1
ATOM 730 O O . GLY A 1 100 ? -19.610 -2.628 -15.003 1.00 42.47 100 GLY A O 1
ATOM 731 N N . PHE A 1 101 ? -20.560 -4.661 -14.855 1.00 43.59 101 PHE A N 1
ATOM 732 C CA . PHE A 1 101 ? -19.583 -5.421 -15.631 1.00 43.59 101 PHE A CA 1
ATOM 733 C C . PHE A 1 101 ? -20.300 -6.501 -16.458 1.00 43.59 101 PHE A C 1
ATOM 735 O O . PHE A 1 101 ? -19.858 -7.637 -16.585 1.00 43.59 101 PHE A O 1
ATOM 742 N N . GLY A 1 102 ? -21.477 -6.158 -16.986 1.00 40.12 102 GLY A N 1
ATOM 743 C CA . GLY A 1 102 ? -22.309 -7.075 -17.757 1.00 40.12 102 GLY A CA 1
ATOM 744 C C . GLY A 1 102 ? -23.490 -6.352 -18.383 1.00 40.12 102 GLY A C 1
ATOM 745 O O . GLY A 1 102 ? -24.512 -6.157 -17.736 1.00 40.12 102 GLY A O 1
ATOM 746 N N . GLY A 1 103 ? -23.327 -5.939 -19.638 1.00 37.38 103 GLY A N 1
ATOM 747 C CA . GLY A 1 103 ? -24.385 -5.288 -20.410 1.00 37.38 103 GLY A CA 1
ATOM 748 C C . GLY A 1 103 ? -23.857 -4.507 -21.606 1.00 37.38 103 GLY A C 1
ATOM 749 O O . GLY A 1 103 ? -24.220 -3.355 -21.792 1.00 37.38 103 GLY A O 1
ATOM 750 N N . GLY A 1 104 ? -22.953 -5.101 -22.382 1.00 36.78 104 GLY A N 1
ATOM 751 C CA . GLY A 1 104 ? -22.380 -4.450 -23.556 1.00 36.78 104 GLY A CA 1
ATOM 752 C C . GLY A 1 104 ? -21.124 -5.168 -24.009 1.00 36.78 104 GLY A C 1
ATOM 753 O O . GLY A 1 104 ? -20.041 -4.867 -23.533 1.00 36.78 104 GLY A O 1
ATOM 754 N N . GLN A 1 105 ? -21.314 -6.172 -24.863 1.00 39.53 105 GLN A N 1
ATOM 755 C CA . GLN A 1 105 ? -20.374 -6.645 -25.881 1.00 39.53 105 GLN A CA 1
ATOM 756 C C . GLN A 1 105 ? -18.963 -6.020 -25.819 1.00 39.53 105 GLN A C 1
ATOM 758 O O . GLN A 1 105 ? -18.696 -4.995 -26.437 1.00 39.53 105 GLN A O 1
ATOM 763 N N . GLY A 1 106 ? -18.059 -6.655 -25.074 1.00 34.41 106 GLY A N 1
ATOM 764 C CA . GLY A 1 106 ? -16.678 -6.196 -24.921 1.00 34.41 106 GLY A CA 1
ATOM 765 C C . GLY A 1 106 ? -16.004 -6.922 -23.767 1.00 34.41 106 GLY A C 1
ATOM 766 O O . GLY A 1 106 ? -15.965 -6.424 -22.649 1.00 34.41 106 GLY A O 1
ATOM 767 N N . GLY A 1 107 ? -15.565 -8.155 -24.018 1.00 34.56 107 GLY A N 1
ATOM 768 C CA . GLY A 1 107 ? -14.966 -9.011 -23.002 1.00 34.56 107 GLY A CA 1
ATOM 769 C C . GLY A 1 107 ? -13.727 -8.384 -22.365 1.00 34.56 107 GLY A C 1
ATOM 770 O O . GLY A 1 107 ? -12.814 -7.943 -23.057 1.00 34.56 107 GLY A O 1
ATOM 771 N N . PHE A 1 108 ? -13.668 -8.450 -21.035 1.00 37.34 108 PHE A N 1
ATOM 772 C CA . PHE A 1 108 ? -12.439 -8.366 -20.240 1.00 37.34 108 PHE A CA 1
ATOM 773 C C . PHE A 1 108 ? -11.586 -9.628 -20.444 1.00 37.34 108 PHE A C 1
ATOM 775 O O . PHE A 1 108 ? -11.309 -10.400 -19.532 1.00 37.34 108 PHE A O 1
ATOM 782 N N . GLY A 1 109 ? -11.207 -9.854 -21.696 1.00 41.12 109 GLY A N 1
ATOM 783 C CA . GLY A 1 109 ? -10.418 -10.980 -22.153 1.00 41.12 109 GLY A CA 1
ATOM 784 C C . GLY A 1 109 ? -9.719 -10.575 -23.437 1.00 41.12 109 GLY A C 1
ATOM 785 O O . GLY A 1 109 ? -10.242 -10.794 -24.524 1.00 41.12 109 GLY A O 1
ATOM 786 N N . GLY A 1 110 ? -8.555 -9.942 -23.305 1.00 32.91 110 GLY A N 1
ATOM 787 C CA . GLY A 1 110 ? -7.717 -9.601 -24.447 1.00 32.91 110 GLY A CA 1
ATOM 788 C C . GLY A 1 110 ? -6.715 -8.492 -24.148 1.00 32.91 110 GLY A C 1
ATOM 789 O O . GLY A 1 110 ? -7.088 -7.333 -24.051 1.00 32.91 110 GLY A O 1
ATOM 790 N N . GLY A 1 111 ? -5.435 -8.860 -24.065 1.00 33.28 111 GLY A N 1
ATOM 791 C CA . GLY A 1 111 ? -4.337 -7.987 -24.486 1.00 33.28 111 GLY A CA 1
ATOM 792 C C . GLY A 1 111 ? -3.897 -6.878 -23.531 1.00 33.28 111 GLY A C 1
ATOM 793 O O . GLY A 1 111 ? -4.005 -5.704 -23.861 1.00 33.28 111 GLY A O 1
ATOM 794 N N . PHE A 1 112 ? -3.235 -7.235 -22.427 1.00 40.41 112 PHE A N 1
ATOM 795 C CA . PHE A 1 112 ? -2.152 -6.385 -21.914 1.00 40.41 112 PHE A CA 1
ATOM 796 C C . PHE A 1 112 ? -0.898 -6.647 -22.757 1.00 40.41 112 PHE A C 1
ATOM 798 O O . PHE A 1 112 ? -0.042 -7.452 -22.401 1.00 40.41 112 PHE A O 1
ATOM 805 N N . GLY A 1 113 ? -0.840 -6.019 -23.929 1.00 40.41 113 GLY A N 1
ATOM 806 C CA . GLY A 1 113 ? 0.299 -6.103 -24.835 1.00 40.41 113 GLY A CA 1
ATOM 807 C C . GLY A 1 113 ? -0.057 -5.606 -26.230 1.00 40.41 113 GLY A C 1
ATOM 808 O O . GLY A 1 113 ? -0.828 -6.250 -26.931 1.00 40.41 113 GLY A O 1
ATOM 809 N N . GLY A 1 114 ? 0.546 -4.486 -26.634 1.00 39.38 114 GLY A N 1
ATOM 810 C CA . GLY A 1 114 ? 0.551 -4.029 -28.024 1.00 39.38 114 GLY A CA 1
ATOM 811 C C . GLY A 1 114 ? -0.353 -2.834 -28.325 1.00 39.38 114 GLY A C 1
ATOM 812 O O . GLY A 1 114 ? -1.545 -2.975 -28.535 1.00 39.38 114 GLY A O 1
ATOM 813 N N . GLN A 1 115 ? 0.290 -1.668 -28.402 1.00 44.00 115 GLN A N 1
ATOM 814 C CA . GLN A 1 115 ? 0.178 -0.696 -29.492 1.00 44.00 115 GLN A CA 1
ATOM 815 C C . GLN A 1 115 ? -1.220 -0.208 -29.945 1.00 44.00 115 GLN A C 1
ATOM 817 O O . GLN A 1 115 ? -1.993 -0.915 -30.575 1.00 44.00 115 GLN A O 1
ATOM 822 N N . GLN A 1 116 ? -1.358 1.121 -29.838 1.00 39.66 116 GLN A N 1
ATOM 823 C CA . GLN A 1 116 ? -2.110 2.021 -30.725 1.00 39.66 116 GLN A CA 1
ATOM 824 C C . GLN A 1 116 ? -3.532 2.433 -30.306 1.00 39.66 116 GLN A C 1
ATOM 826 O O . GLN A 1 116 ? -4.520 1.782 -30.610 1.00 39.66 116 GLN A O 1
ATOM 831 N N . GLY A 1 117 ? -3.611 3.667 -29.792 1.00 35.78 117 GLY A N 1
ATOM 832 C CA . GLY A 1 117 ? -4.480 4.664 -30.420 1.00 35.78 117 GLY A CA 1
ATOM 833 C C . GLY A 1 117 ? -5.676 5.163 -29.614 1.00 35.78 117 GLY A C 1
ATOM 834 O O . GLY A 1 117 ? -6.764 4.624 -29.730 1.00 35.78 117 GLY A O 1
ATOM 835 N N . GLY A 1 118 ? -5.494 6.325 -28.979 1.00 36.00 118 GLY A N 1
ATOM 836 C CA . GLY A 1 118 ? -6.496 7.392 -29.023 1.00 36.00 118 GLY A CA 1
ATOM 837 C C . GLY A 1 118 ? -7.487 7.487 -27.862 1.00 36.00 118 GLY A C 1
ATOM 838 O O . GLY A 1 118 ? -8.314 6.618 -27.651 1.00 36.00 118 GLY A O 1
ATOM 839 N N . GLN A 1 119 ? -7.460 8.664 -27.231 1.00 35.56 119 GLN A N 1
ATOM 840 C CA . GLN A 1 119 ? -8.506 9.274 -26.401 1.00 35.56 119 GLN A CA 1
ATOM 841 C C . GLN A 1 119 ? -8.663 8.813 -24.941 1.00 35.56 119 GLN A C 1
ATOM 843 O O . GLN A 1 119 ? -9.363 7.872 -24.604 1.00 35.56 119 GLN A O 1
ATOM 848 N N . GLN A 1 120 ? -8.119 9.685 -24.079 1.00 44.31 120 GLN A N 1
ATOM 849 C CA . GLN A 1 120 ? -8.670 10.084 -22.778 1.00 44.31 120 GLN A CA 1
ATOM 850 C C . GLN A 1 120 ? -8.673 9.014 -21.680 1.00 44.31 120 GLN A C 1
ATOM 852 O O . GLN A 1 120 ? -9.682 8.394 -21.375 1.00 44.31 120 GLN A O 1
ATOM 857 N N . GLY A 1 121 ? -7.547 8.922 -20.971 1.00 38.56 121 GLY A N 1
ATOM 858 C CA . GLY A 1 121 ? -7.479 8.235 -19.683 1.00 38.56 121 GLY A CA 1
ATOM 859 C C . GLY A 1 121 ? -6.328 8.759 -18.833 1.00 38.56 121 GLY A C 1
ATOM 860 O O . GLY A 1 121 ? -5.257 8.175 -18.859 1.00 38.56 121 GLY A O 1
ATOM 861 N N . GLY A 1 122 ? -6.554 9.885 -18.142 1.00 49.75 122 GLY A N 1
ATOM 862 C CA . GLY A 1 122 ? -5.798 10.390 -16.984 1.00 49.75 122 GLY A CA 1
ATOM 863 C C . GLY A 1 122 ? -4.268 10.479 -17.091 1.00 49.75 122 GLY A C 1
ATOM 864 O O . GLY A 1 122 ? -3.568 9.477 -17.099 1.00 49.75 122 GLY A O 1
ATOM 865 N N . GLN A 1 123 ? -3.711 11.687 -16.979 1.00 66.25 123 GLN A N 1
ATOM 866 C CA . GLN A 1 123 ? -2.262 11.926 -16.825 1.00 66.25 123 GLN A CA 1
ATOM 867 C C . GLN A 1 123 ? -1.640 11.315 -15.544 1.00 66.25 123 GLN A C 1
ATOM 869 O O . GLN A 1 123 ? -0.458 11.521 -15.278 1.00 66.25 123 GLN A O 1
ATOM 874 N N . ASN A 1 124 ? -2.417 10.573 -14.751 1.00 70.69 124 ASN A N 1
ATOM 875 C CA . ASN A 1 124 ? -2.018 10.023 -13.463 1.00 70.69 124 ASN A CA 1
ATOM 876 C C . ASN A 1 124 ? -1.496 8.590 -13.612 1.00 70.69 124 ASN A C 1
ATOM 878 O O . ASN A 1 124 ? -2.009 7.794 -14.399 1.00 70.69 124 ASN A O 1
ATOM 882 N N . GLN A 1 125 ? -0.474 8.277 -12.826 1.00 78.50 125 GLN A N 1
ATOM 883 C CA . GLN A 1 125 ? 0.292 7.041 -12.903 1.00 78.50 125 GLN A CA 1
ATOM 884 C C . GLN A 1 125 ? -0.088 6.061 -11.794 1.00 78.50 125 GLN A C 1
ATOM 886 O O . GLN A 1 125 ? -0.229 6.474 -10.647 1.00 78.50 125 GLN A O 1
ATOM 891 N N . SER A 1 126 ? -0.167 4.766 -12.096 1.00 78.31 126 SER A N 1
ATOM 892 C CA . SER A 1 126 ? -0.358 3.738 -11.059 1.00 78.31 126 SER A CA 1
ATOM 893 C C . SER A 1 126 ? 0.912 3.521 -10.220 1.00 78.31 126 SER A C 1
ATOM 895 O O . SER A 1 126 ? 2.033 3.597 -10.736 1.00 78.31 126 SER A O 1
ATOM 897 N N . VAL A 1 127 ? 0.747 3.224 -8.927 1.00 76.88 127 VAL A N 1
ATOM 898 C CA . VAL A 1 127 ? 1.858 2.943 -7.994 1.00 76.88 127 VAL A CA 1
ATOM 899 C C . VAL A 1 127 ? 1.742 1.546 -7.402 1.00 76.88 127 VAL A C 1
ATOM 901 O O . VAL A 1 127 ? 0.688 1.185 -6.895 1.00 76.88 127 VAL A O 1
ATOM 904 N N . GLY A 1 128 ? 2.813 0.757 -7.446 1.00 70.94 128 GLY A N 1
ATOM 905 C CA . GLY A 1 128 ? 2.865 -0.579 -6.844 1.00 70.94 128 GLY A CA 1
ATOM 906 C C . GLY A 1 128 ? 3.661 -0.538 -5.551 1.00 70.94 128 GLY A C 1
ATOM 907 O O . GLY A 1 128 ? 4.735 0.058 -5.528 1.00 70.94 128 GLY A O 1
ATOM 908 N N . GLY A 1 129 ? 3.141 -1.122 -4.476 1.00 73.62 129 GLY A N 1
ATOM 909 C CA . GLY A 1 129 ? 3.761 -1.025 -3.162 1.00 73.62 129 GLY A CA 1
ATOM 910 C C . GLY A 1 129 ? 3.162 -1.961 -2.124 1.00 73.62 129 GLY A C 1
ATOM 911 O O . GLY A 1 129 ? 2.259 -2.733 -2.415 1.00 73.62 129 GLY A O 1
ATOM 912 N N . GLY A 1 130 ? 3.658 -1.890 -0.897 1.00 71.38 130 GLY A N 1
ATOM 913 C CA . GLY A 1 130 ? 3.226 -2.766 0.189 1.00 71.38 130 GLY A CA 1
ATOM 914 C C . GLY A 1 130 ? 3.659 -2.259 1.558 1.00 71.38 130 GLY A C 1
ATOM 915 O O . GLY A 1 130 ? 4.282 -1.196 1.685 1.00 71.38 130 GLY A O 1
ATOM 916 N N . GLN A 1 131 ? 3.281 -3.004 2.596 1.00 64.00 131 GLN A N 1
ATOM 917 C CA . GLN A 1 131 ? 3.655 -2.678 3.966 1.00 64.00 131 GLN A CA 1
ATOM 918 C C . GLN A 1 131 ? 5.112 -3.079 4.228 1.00 64.00 131 GLN A C 1
ATOM 920 O O . GLN A 1 131 ? 5.455 -4.259 4.263 1.00 64.00 131 GLN A O 1
ATOM 925 N N . GLY A 1 132 ? 5.954 -2.070 4.462 1.00 46.59 132 GLY A N 1
ATOM 926 C CA . GLY A 1 132 ? 7.364 -2.242 4.807 1.00 46.59 132 GLY A CA 1
ATOM 927 C C . GLY A 1 132 ? 7.539 -3.044 6.080 1.00 46.59 132 GLY A C 1
ATOM 928 O O . GLY A 1 132 ? 7.203 -2.555 7.155 1.00 46.59 132 GLY A O 1
ATOM 929 N N . GLN A 1 133 ? 8.181 -4.211 5.989 1.00 44.25 133 GLN A N 1
ATOM 930 C CA . GLN A 1 133 ? 8.703 -4.937 7.154 1.00 44.25 133 GLN A CA 1
ATOM 931 C C . GLN A 1 133 ? 9.947 -4.239 7.747 1.00 44.25 133 GLN A C 1
ATOM 933 O O . GLN A 1 133 ? 10.650 -4.779 8.601 1.00 44.25 133 GLN A O 1
ATOM 938 N N . SER A 1 134 ? 10.287 -3.043 7.272 1.00 46.09 134 SER A N 1
ATOM 939 C CA . SER A 1 134 ? 11.423 -2.250 7.728 1.00 46.09 134 SER A CA 1
ATOM 940 C C . SER A 1 134 ? 11.057 -0.770 7.625 1.00 46.09 134 SER A C 1
ATOM 942 O O . SER A 1 134 ? 11.212 -0.130 6.592 1.00 46.09 134 SER A O 1
ATOM 944 N N . GLY A 1 135 ? 10.491 -0.254 8.716 1.00 34.12 135 GLY A N 1
ATOM 945 C CA . GLY A 1 135 ? 10.030 1.129 8.839 1.00 34.12 135 GLY A CA 1
ATOM 946 C C . GLY A 1 135 ? 9.883 1.587 10.289 1.00 34.12 135 GLY A C 1
ATOM 947 O O . GLY A 1 135 ? 9.029 2.414 10.582 1.00 34.12 135 GLY A O 1
ATOM 948 N N . ILE A 1 136 ? 10.703 1.045 11.197 1.00 41.50 136 ILE A N 1
ATOM 949 C CA . ILE A 1 136 ? 10.977 1.651 12.505 1.00 41.50 136 ILE A CA 1
ATOM 950 C C . ILE A 1 136 ? 12.223 2.514 12.308 1.00 41.50 136 ILE A C 1
ATOM 952 O O . ILE A 1 136 ? 13.336 1.999 12.247 1.00 41.50 136 ILE A O 1
ATOM 956 N N . GLY A 1 137 ? 12.043 3.824 12.157 1.00 32.91 137 GLY A N 1
ATOM 957 C CA . GLY A 1 137 ? 13.168 4.735 11.953 1.00 32.91 137 GLY A CA 1
ATOM 958 C C . GLY A 1 137 ? 12.737 6.186 11.812 1.00 32.91 137 GLY A C 1
ATOM 959 O O . GLY A 1 137 ? 12.701 6.709 10.705 1.00 32.91 137 GLY A O 1
ATOM 960 N N . GLY A 1 138 ? 12.408 6.828 12.938 1.00 34.38 138 GLY A N 1
ATOM 961 C CA . GLY A 1 138 ? 12.191 8.277 13.004 1.00 34.38 138 GLY A CA 1
ATOM 962 C C . GLY A 1 138 ? 11.063 8.704 13.941 1.00 34.38 138 GLY A C 1
ATOM 963 O O . GLY A 1 138 ? 10.050 9.209 13.478 1.00 34.38 138 GLY A O 1
ATOM 964 N N . GLY A 1 139 ? 11.255 8.525 15.252 1.00 32.62 139 GLY A N 1
ATOM 965 C CA . GLY A 1 139 ? 10.415 9.138 16.289 1.00 32.62 139 GLY A CA 1
ATOM 966 C C . GLY A 1 139 ? 9.104 8.404 16.585 1.00 32.62 139 GLY A C 1
ATOM 967 O O . GLY A 1 139 ? 8.091 8.655 15.949 1.00 32.62 139 GLY A O 1
ATOM 968 N N . GLY A 1 140 ? 9.123 7.543 17.608 1.00 41.34 140 GLY A N 1
ATOM 969 C CA . GLY A 1 140 ? 7.930 7.103 18.344 1.00 41.34 140 GLY A CA 1
ATOM 970 C C . GLY A 1 140 ? 6.764 6.590 17.492 1.00 41.34 140 GLY A C 1
ATOM 971 O O . GLY A 1 140 ? 5.724 7.235 17.419 1.00 41.34 140 GLY A O 1
ATOM 972 N N . GLY A 1 141 ? 6.898 5.411 16.890 1.00 38.53 141 GLY A N 1
ATOM 973 C CA . GLY A 1 141 ? 5.801 4.793 16.151 1.00 38.53 141 GLY A CA 1
ATOM 974 C C . GLY A 1 141 ? 6.100 3.341 15.807 1.00 38.53 141 GLY A C 1
ATOM 975 O O . GLY A 1 141 ? 7.170 3.040 15.291 1.00 38.53 141 GLY A O 1
ATOM 976 N N . ILE A 1 142 ? 5.144 2.463 16.118 1.00 38.78 142 ILE A N 1
ATOM 977 C CA . ILE A 1 142 ? 5.037 1.073 15.649 1.00 38.78 142 ILE A CA 1
ATOM 978 C C . ILE A 1 142 ? 6.235 0.165 15.995 1.00 38.78 142 ILE A C 1
ATOM 980 O O . ILE A 1 142 ? 6.731 -0.598 15.175 1.00 38.78 142 ILE A O 1
ATOM 984 N N . GLY A 1 143 ? 6.691 0.232 17.247 1.00 38.66 143 GLY A N 1
ATOM 985 C CA . GLY A 1 143 ? 7.731 -0.662 17.777 1.00 38.66 143 GLY A CA 1
ATOM 986 C C . GLY A 1 143 ? 7.776 -0.773 19.303 1.00 38.66 143 GLY A C 1
ATOM 987 O O . GLY A 1 143 ? 8.742 -1.287 19.854 1.00 38.66 143 GLY A O 1
ATOM 988 N N . GLY A 1 144 ? 6.756 -0.274 20.006 1.00 33.00 144 GLY A N 1
ATOM 989 C CA . GLY A 1 144 ? 6.687 -0.307 21.466 1.00 33.00 144 GLY A CA 1
ATOM 990 C C . GLY A 1 144 ? 5.566 -1.222 21.935 1.00 33.00 144 GLY A C 1
ATOM 991 O O . GLY A 1 144 ? 4.409 -0.826 21.872 1.00 33.00 144 GLY A O 1
ATOM 992 N N . ALA A 1 145 ? 5.935 -2.415 22.406 1.00 38.25 145 ALA A N 1
ATOM 993 C CA . ALA A 1 145 ? 5.110 -3.327 23.201 1.00 38.25 145 ALA A CA 1
ATOM 994 C C . ALA A 1 145 ? 3.720 -3.681 22.616 1.00 38.25 145 ALA A C 1
ATOM 996 O O . ALA A 1 145 ? 2.714 -3.046 22.928 1.00 38.25 145 ALA A O 1
ATOM 997 N N . GLY A 1 146 ? 3.656 -4.770 21.836 1.00 37.38 146 GLY A N 1
ATOM 998 C CA . GLY A 1 146 ? 2.405 -5.522 21.626 1.00 37.38 146 GLY A CA 1
ATOM 999 C C . GLY A 1 146 ? 1.817 -5.578 20.210 1.00 37.38 146 GLY A C 1
ATOM 1000 O O . GLY A 1 146 ? 0.632 -5.860 20.078 1.00 37.38 146 GLY A O 1
ATOM 1001 N N . GLY A 1 147 ? 2.590 -5.322 19.150 1.00 37.62 147 GLY A N 1
ATOM 1002 C CA . GLY A 1 147 ? 2.130 -5.505 17.764 1.00 37.62 147 GLY A CA 1
ATOM 1003 C C . GLY A 1 147 ? 2.647 -6.818 17.182 1.00 37.62 147 GLY A C 1
ATOM 1004 O O . GLY A 1 147 ? 3.851 -6.944 16.973 1.00 37.62 147 GLY A O 1
ATOM 1005 N N . GLY A 1 148 ? 1.762 -7.794 16.963 1.00 35.72 148 GLY A N 1
ATOM 1006 C CA . GLY A 1 148 ? 2.100 -9.083 16.355 1.00 35.72 148 GLY A CA 1
ATOM 1007 C C . GLY A 1 148 ? 2.840 -8.906 15.028 1.00 35.72 148 GLY A C 1
ATOM 1008 O O . GLY A 1 148 ? 2.455 -8.085 14.204 1.00 35.72 148 GLY A O 1
ATOM 1009 N N . GLY A 1 149 ? 3.913 -9.674 14.836 1.00 45.06 149 GLY A N 1
ATOM 1010 C CA . GLY A 1 149 ? 4.817 -9.624 13.678 1.00 45.06 149 GLY A CA 1
ATOM 1011 C C . GLY A 1 149 ? 4.230 -10.119 12.353 1.00 45.06 149 GLY A C 1
ATOM 1012 O O . GLY A 1 149 ? 4.966 -10.638 11.524 1.00 45.06 149 GLY A O 1
ATOM 1013 N N . ASN A 1 150 ? 2.931 -9.949 12.148 1.00 54.75 150 ASN A N 1
ATOM 1014 C CA . ASN A 1 150 ? 2.190 -10.320 10.951 1.00 54.75 150 ASN A CA 1
ATOM 1015 C C . ASN A 1 150 ? 1.353 -9.091 10.565 1.00 54.75 150 ASN A C 1
ATOM 1017 O O . ASN A 1 150 ? 0.922 -8.393 11.473 1.00 54.75 150 ASN A O 1
ATOM 1021 N N . ASN A 1 151 ? 1.119 -8.818 9.277 1.00 69.94 151 ASN A N 1
ATOM 1022 C CA . ASN A 1 151 ? 0.447 -7.623 8.715 1.00 69.94 151 ASN A CA 1
ATOM 1023 C C . ASN A 1 151 ? -1.020 -7.380 9.177 1.00 69.94 151 ASN A C 1
ATOM 1025 O O . ASN A 1 151 ? -1.893 -7.111 8.358 1.00 69.94 151 ASN A O 1
ATOM 1029 N N . PHE A 1 152 ? -1.324 -7.494 10.467 1.00 76.94 152 PHE A N 1
ATOM 1030 C CA . PHE A 1 152 ? -2.634 -7.369 11.086 1.00 76.94 152 PHE A CA 1
ATOM 1031 C C . PHE A 1 152 ? -2.635 -6.195 12.060 1.00 76.94 152 PHE A C 1
ATOM 1033 O O . PHE A 1 152 ? -1.713 -6.022 12.858 1.00 76.94 152 PHE A O 1
ATOM 1040 N N . PHE A 1 153 ? -3.712 -5.425 12.051 1.00 81.12 153 PHE A N 1
ATOM 1041 C CA . PHE A 1 153 ? -4.007 -4.457 13.104 1.00 81.12 153 PHE A CA 1
ATOM 1042 C C . PHE A 1 153 ? -5.511 -4.252 13.206 1.00 81.12 153 PHE A C 1
ATOM 1044 O O . PHE A 1 153 ? -6.258 -4.516 12.262 1.00 81.12 153 PHE A O 1
ATOM 1051 N N . SER A 1 154 ? -5.945 -3.743 14.352 1.00 86.06 154 SER A N 1
ATOM 1052 C CA . SER A 1 154 ? -7.354 -3.512 14.624 1.00 86.06 154 SER A CA 1
ATOM 1053 C C . SER A 1 154 ? -7.712 -2.047 14.471 1.00 86.06 154 SER A C 1
ATOM 1055 O O . SER A 1 154 ? -7.010 -1.137 14.928 1.00 86.06 154 SER A O 1
ATOM 1057 N N . ILE A 1 155 ? -8.836 -1.825 13.808 1.00 87.75 155 ILE A N 1
ATOM 1058 C CA . ILE A 1 155 ? -9.432 -0.527 13.562 1.00 87.75 155 ILE A CA 1
ATOM 1059 C C . ILE A 1 155 ? -10.658 -0.436 14.471 1.00 87.75 155 ILE A C 1
ATOM 1061 O O . ILE A 1 155 ? -11.607 -1.204 14.287 1.00 87.75 155 ILE A O 1
ATOM 1065 N N . PRO A 1 156 ? -10.674 0.475 15.459 1.00 88.81 156 PRO A N 1
ATOM 1066 C CA . PRO A 1 156 ? -11.844 0.643 16.309 1.00 88.81 156 PRO A CA 1
ATOM 1067 C C . PRO A 1 156 ? -13.083 1.022 15.491 1.00 88.81 156 PRO A C 1
ATOM 1069 O O . PRO A 1 156 ? -12.963 1.556 14.386 1.00 88.81 156 PRO A O 1
ATOM 1072 N N . ALA A 1 157 ? -14.257 0.782 16.066 1.00 90.88 157 ALA A N 1
ATOM 1073 C CA . ALA A 1 157 ? -15.544 1.133 15.477 1.00 90.88 157 ALA A CA 1
ATOM 1074 C C . ALA A 1 157 ? -15.580 2.578 14.956 1.00 90.88 157 ALA A C 1
ATOM 1076 O O . ALA A 1 157 ? -15.234 3.514 15.688 1.00 90.88 157 ALA A O 1
ATOM 1077 N N . GLU A 1 158 ? -16.008 2.758 13.705 1.00 88.81 158 GLU A N 1
ATOM 1078 C CA . GLU A 1 158 ? -16.183 4.073 13.069 1.00 88.81 158 GLU A CA 1
ATOM 1079 C C . GLU A 1 158 ? -14.915 4.953 13.098 1.00 88.81 158 GLU A C 1
ATOM 1081 O O . GLU A 1 158 ? -14.971 6.184 13.244 1.00 88.81 158 GLU A O 1
ATOM 1086 N N . ARG A 1 159 ? -13.728 4.335 13.051 1.00 88.75 159 ARG A N 1
ATOM 1087 C CA . ARG A 1 159 ? -12.438 5.039 13.018 1.00 88.75 159 ARG A CA 1
ATOM 1088 C C . ARG A 1 159 ? -11.681 4.744 11.742 1.00 88.75 159 ARG A C 1
ATOM 1090 O O . ARG A 1 159 ? -11.808 3.684 11.146 1.00 88.75 159 ARG A O 1
ATOM 1097 N N . ALA A 1 160 ? -10.814 5.686 11.388 1.00 88.69 160 ALA A N 1
ATOM 1098 C CA . ALA A 1 160 ? -9.785 5.477 10.389 1.00 88.69 160 ALA A CA 1
ATOM 1099 C C . ALA A 1 160 ? -8.420 5.248 11.038 1.00 88.69 160 ALA A C 1
ATOM 1101 O O . ALA A 1 160 ? -8.112 5.822 12.088 1.00 88.69 160 ALA A O 1
ATOM 1102 N N . VAL A 1 161 ? -7.582 4.463 10.376 1.00 88.44 161 VAL A N 1
ATOM 1103 C CA . VAL A 1 161 ? -6.155 4.320 10.664 1.00 88.44 161 VAL A CA 1
ATOM 1104 C C . VAL A 1 161 ? -5.330 4.777 9.469 1.00 88.44 161 VAL A C 1
ATOM 1106 O O . VAL A 1 161 ? -5.800 4.757 8.331 1.00 88.44 161 VAL A O 1
ATOM 1109 N N . ILE A 1 162 ? -4.099 5.206 9.734 1.00 87.69 162 ILE A N 1
ATOM 1110 C CA . ILE A 1 162 ? -3.127 5.581 8.708 1.00 87.69 162 ILE A CA 1
ATOM 1111 C C . ILE A 1 162 ? -1.975 4.586 8.758 1.00 87.69 162 ILE A C 1
ATOM 1113 O O . ILE A 1 162 ? -1.299 4.481 9.779 1.00 87.69 162 ILE A O 1
ATOM 1117 N N . VAL A 1 163 ? -1.729 3.913 7.639 1.00 87.38 163 VAL A N 1
ATOM 1118 C CA . VAL A 1 163 ? -0.644 2.948 7.469 1.00 87.38 163 VAL A CA 1
ATOM 1119 C C . VAL A 1 163 ? 0.322 3.472 6.401 1.00 87.38 163 VAL A C 1
ATOM 1121 O O . VAL A 1 163 ? -0.091 3.672 5.257 1.00 87.38 163 VAL A O 1
ATOM 1124 N N . PRO A 1 164 ? 1.595 3.750 6.729 1.00 87.94 164 PRO A N 1
ATOM 1125 C CA . PRO A 1 164 ? 2.576 4.145 5.725 1.00 87.94 164 PRO A CA 1
ATOM 1126 C C . PRO A 1 164 ? 2.913 2.965 4.802 1.00 87.94 164 PRO A C 1
ATOM 1128 O O . PRO A 1 164 ? 3.011 1.826 5.257 1.00 87.94 164 PRO A O 1
ATOM 1131 N N . TYR A 1 165 ? 3.126 3.243 3.516 1.00 87.56 165 TYR A N 1
ATOM 1132 C CA . TYR A 1 165 ? 3.556 2.246 2.529 1.00 87.56 165 TYR A CA 1
ATOM 1133 C C . TYR A 1 165 ? 4.747 2.747 1.709 1.00 87.56 165 TYR A C 1
ATOM 1135 O O . TYR A 1 165 ? 4.937 3.957 1.541 1.00 87.56 165 TYR A O 1
ATOM 1143 N N . LYS A 1 166 ? 5.522 1.799 1.178 1.00 90.00 166 LYS A N 1
ATOM 1144 C CA . LYS A 1 166 ? 6.573 2.035 0.179 1.00 90.00 166 LYS A CA 1
ATOM 1145 C C . LYS A 1 166 ? 6.062 1.651 -1.199 1.00 90.00 166 LYS A C 1
ATOM 1147 O O . LYS A 1 166 ? 5.287 0.702 -1.303 1.00 90.00 166 LYS A O 1
ATOM 1152 N N . SER A 1 167 ? 6.453 2.393 -2.231 1.00 91.50 167 SER A N 1
ATOM 1153 C CA . SER A 1 167 ? 6.006 2.146 -3.602 1.00 91.50 167 SER A CA 1
ATOM 1154 C C . SER A 1 167 ? 7.042 2.504 -4.657 1.00 91.50 167 SER A C 1
ATOM 1156 O O . SER A 1 167 ? 8.059 3.121 -4.358 1.00 91.50 167 SER A O 1
ATOM 1158 N N . VAL A 1 168 ? 6.727 2.139 -5.897 1.00 92.25 168 VAL A N 1
ATOM 1159 C CA . VAL A 1 168 ? 7.388 2.591 -7.124 1.00 92.25 168 VAL A CA 1
ATOM 1160 C C . VAL A 1 168 ? 6.352 2.940 -8.193 1.00 92.25 168 VAL A C 1
ATOM 1162 O O . VAL A 1 168 ? 5.203 2.486 -8.162 1.00 92.25 168 VAL A O 1
ATOM 1165 N N . CYS A 1 169 ? 6.777 3.732 -9.172 1.00 90.50 169 CYS A N 1
ATOM 1166 C CA . CYS A 1 169 ? 6.040 4.030 -10.392 1.00 90.50 169 CYS A CA 1
ATOM 1167 C C . CYS A 1 169 ? 5.972 2.789 -11.287 1.00 90.50 169 CYS A C 1
ATOM 1169 O O . CYS A 1 169 ? 7.007 2.192 -11.571 1.00 90.50 169 CYS A O 1
ATOM 1171 N N . LEU A 1 170 ? 4.788 2.418 -11.775 1.00 88.50 170 LEU A N 1
ATOM 1172 C CA . LEU A 1 170 ? 4.646 1.247 -12.657 1.00 88.50 170 LEU A CA 1
ATOM 1173 C C . LEU A 1 170 ? 4.724 1.598 -14.148 1.00 88.50 170 LEU A C 1
ATOM 1175 O O . LEU A 1 170 ? 4.936 0.725 -14.985 1.00 88.50 170 LEU A O 1
ATOM 1179 N N . GLU A 1 171 ? 4.584 2.875 -14.492 1.00 84.69 171 GLU A N 1
ATOM 1180 C CA . GLU A 1 171 ? 4.509 3.348 -15.874 1.00 84.69 171 GLU A CA 1
ATOM 1181 C C . GLU A 1 171 ? 5.547 4.450 -16.060 1.00 84.69 171 GLU A C 1
ATOM 1183 O O . GLU A 1 171 ? 5.552 5.426 -15.321 1.00 84.69 171 GLU A O 1
ATOM 1188 N N . HIS A 1 172 ? 6.459 4.301 -17.011 1.00 83.44 172 HIS A N 1
ATOM 1189 C CA . HIS A 1 172 ? 7.504 5.300 -17.225 1.00 83.44 172 HIS A CA 1
ATOM 1190 C C . HIS A 1 172 ? 6.974 6.502 -18.023 1.00 83.44 172 HIS A C 1
ATOM 1192 O O . HIS A 1 172 ? 6.186 6.348 -18.957 1.00 83.44 172 HIS A O 1
ATOM 1198 N N . GLY A 1 173 ? 7.432 7.708 -17.678 1.00 80.38 173 GLY A N 1
ATOM 1199 C CA . GLY A 1 173 ? 7.088 8.948 -18.384 1.00 80.38 173 GLY A CA 1
ATOM 1200 C C . GLY A 1 173 ? 5.709 9.531 -18.056 1.00 80.38 173 GLY A C 1
ATOM 1201 O O . GLY A 1 173 ? 5.349 10.573 -18.606 1.00 80.38 173 GLY A O 1
ATOM 1202 N N . LYS A 1 174 ? 4.936 8.904 -17.161 1.00 84.94 174 LYS A N 1
ATOM 1203 C CA . LYS A 1 174 ? 3.720 9.509 -16.606 1.00 84.94 174 LYS A CA 1
ATOM 1204 C C . LYS A 1 174 ? 4.053 10.489 -15.480 1.00 84.94 174 LYS A C 1
ATOM 1206 O O . LYS A 1 174 ? 5.165 10.512 -14.959 1.00 84.94 174 LYS A O 1
ATOM 1211 N N . ALA A 1 175 ? 3.081 11.332 -15.128 1.00 84.19 175 ALA A N 1
ATOM 1212 C CA . ALA A 1 175 ? 3.270 12.323 -14.078 1.00 84.19 175 ALA A CA 1
ATOM 1213 C C . ALA A 1 175 ? 3.513 11.651 -12.722 1.00 84.19 175 ALA A C 1
ATOM 1215 O O . ALA A 1 175 ? 2.879 10.645 -12.388 1.00 84.19 175 ALA A O 1
ATOM 1216 N N . GLU A 1 176 ? 4.393 12.254 -11.922 1.00 84.31 176 GLU A N 1
ATOM 1217 C CA . GLU A 1 176 ? 4.692 11.739 -10.595 1.00 84.31 176 GLU A CA 1
ATOM 1218 C C . GLU A 1 176 ? 3.431 11.753 -9.701 1.00 84.31 176 GLU A C 1
ATOM 1220 O O . GLU A 1 176 ? 2.685 12.748 -9.671 1.00 84.31 176 GLU A O 1
ATOM 1225 N N . PRO A 1 177 ? 3.174 10.664 -8.951 1.00 84.94 177 PRO A N 1
ATOM 1226 C CA . PRO A 1 177 ? 2.098 10.613 -7.974 1.00 84.94 177 PRO A CA 1
ATOM 1227 C C . PRO A 1 177 ? 2.211 11.757 -6.969 1.00 84.94 177 PRO A C 1
ATOM 1229 O O . PRO A 1 177 ? 3.290 12.066 -6.473 1.00 84.94 177 PRO A O 1
ATOM 1232 N N . ASN A 1 178 ? 1.086 12.380 -6.630 1.00 84.75 178 ASN A N 1
ATOM 1233 C CA . ASN A 1 178 ? 1.051 13.459 -5.651 1.00 84.75 178 ASN A CA 1
ATOM 1234 C C . ASN A 1 178 ? -0.233 13.407 -4.821 1.00 84.75 178 ASN A C 1
ATOM 1236 O O . ASN A 1 178 ? -1.224 12.792 -5.217 1.00 84.75 178 ASN A O 1
ATOM 1240 N N . VAL A 1 179 ? -0.225 14.128 -3.699 1.00 86.25 179 VAL A N 1
ATOM 1241 C CA . VAL A 1 179 ? -1.285 14.094 -2.678 1.00 86.25 179 VAL A CA 1
ATOM 1242 C C . VAL A 1 179 ? -2.667 14.530 -3.172 1.00 86.25 179 VAL A C 1
ATOM 1244 O O . VAL A 1 179 ? -3.655 14.295 -2.480 1.00 86.25 179 VAL A O 1
ATOM 1247 N N . ARG A 1 180 ? -2.761 15.186 -4.338 1.00 85.25 180 ARG A N 1
ATOM 1248 C CA . ARG A 1 180 ? -4.044 15.620 -4.915 1.00 85.25 180 ARG A CA 1
ATOM 1249 C C . ARG A 1 180 ? -4.762 14.490 -5.645 1.00 85.25 180 ARG A C 1
ATOM 1251 O O . ARG A 1 180 ? -5.968 14.582 -5.859 1.00 85.25 180 ARG A O 1
ATOM 1258 N N . VAL A 1 181 ? -4.037 13.445 -6.036 1.00 83.88 181 VAL A N 1
ATOM 1259 C CA . VAL A 1 181 ? -4.598 12.292 -6.736 1.00 83.88 181 VAL A CA 1
ATOM 1260 C C . VAL A 1 181 ? -5.014 11.247 -5.710 1.00 83.88 181 VAL A C 1
ATOM 1262 O O . VAL A 1 181 ? -4.206 10.802 -4.896 1.00 83.88 181 VAL A O 1
ATOM 1265 N N . GLN A 1 182 ? -6.286 10.858 -5.755 1.00 83.25 182 GLN A N 1
ATOM 1266 C CA . GLN A 1 182 ? -6.794 9.751 -4.954 1.00 83.25 182 GLN A CA 1
ATOM 1267 C C . GLN A 1 182 ? -6.563 8.434 -5.687 1.00 83.25 182 GLN A C 1
ATOM 1269 O O . GLN A 1 182 ? -6.907 8.296 -6.866 1.00 83.25 182 GLN A O 1
ATOM 1274 N N . TYR A 1 183 ? -5.997 7.481 -4.958 1.00 89.25 183 TYR A N 1
ATOM 1275 C CA . TYR A 1 183 ? -5.718 6.139 -5.438 1.00 89.25 183 TYR A CA 1
ATOM 1276 C C . TYR A 1 183 ? -6.539 5.129 -4.647 1.00 89.25 183 TYR A C 1
ATOM 1278 O O . TYR A 1 183 ? -6.679 5.250 -3.427 1.00 89.25 183 TYR A O 1
ATOM 1286 N N . THR A 1 184 ? -7.032 4.112 -5.339 1.00 90.62 184 THR A N 1
ATOM 1287 C CA . THR A 1 184 ? -7.736 2.985 -4.723 1.00 90.62 184 THR A CA 1
ATOM 1288 C C . THR A 1 184 ? -6.817 1.769 -4.761 1.00 90.62 184 THR A C 1
ATOM 1290 O O . THR A 1 184 ? -6.296 1.458 -5.838 1.00 90.62 184 THR A O 1
ATOM 1293 N N . PRO A 1 185 ? -6.563 1.106 -3.617 1.00 92.25 185 PRO A N 1
ATOM 1294 C CA . PRO A 1 185 ? -5.739 -0.091 -3.593 1.00 92.25 185 PRO A CA 1
ATOM 1295 C C . PRO A 1 185 ? -6.491 -1.256 -4.245 1.00 92.25 185 PRO A C 1
ATOM 1297 O O . PRO A 1 185 ? -7.658 -1.500 -3.944 1.00 92.25 185 PRO A O 1
ATOM 1300 N N . VAL A 1 186 ? -5.807 -1.999 -5.109 1.00 91.69 186 VAL A N 1
ATOM 1301 C CA . VAL A 1 186 ? -6.299 -3.238 -5.722 1.00 91.69 186 VAL A CA 1
ATOM 1302 C C . VAL A 1 186 ? -5.275 -4.367 -5.549 1.00 91.69 186 VAL A C 1
ATOM 1304 O O . VAL A 1 186 ? -4.077 -4.084 -5.411 1.00 91.69 186 VAL A O 1
ATOM 1307 N N . PRO A 1 187 ? -5.710 -5.643 -5.570 1.00 91.38 187 PRO A N 1
ATOM 1308 C CA . PRO A 1 187 ? -4.801 -6.783 -5.629 1.00 91.38 187 PRO A CA 1
ATOM 1309 C C . PRO A 1 187 ? -3.849 -6.676 -6.819 1.00 91.38 187 PRO A C 1
ATOM 1311 O O . PRO A 1 187 ? -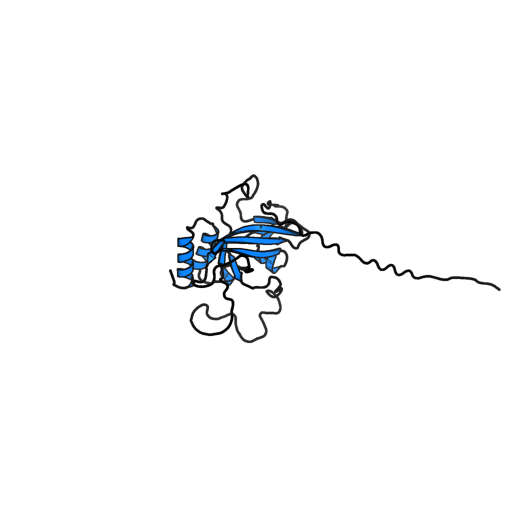4.244 -6.230 -7.901 1.00 91.38 187 PRO A O 1
ATOM 1314 N N . VAL A 1 188 ? -2.605 -7.116 -6.640 1.00 88.50 188 VAL A N 1
ATOM 1315 C CA . VAL A 1 188 ? -1.574 -7.022 -7.685 1.00 88.50 188 VAL A CA 1
ATOM 1316 C C . VAL A 1 188 ? -1.965 -7.844 -8.917 1.00 88.50 188 VAL A C 1
ATOM 1318 O O . VAL A 1 188 ? -1.748 -7.423 -10.051 1.00 88.50 188 VAL A O 1
ATOM 1321 N N . GLU A 1 189 ? -2.639 -8.968 -8.697 1.00 88.50 189 GLU A N 1
ATOM 1322 C CA . GLU A 1 189 ? -3.133 -9.891 -9.718 1.00 88.50 189 GLU A CA 1
ATOM 1323 C C . GLU A 1 189 ? -4.252 -9.274 -10.568 1.00 88.50 189 GLU A C 1
ATOM 1325 O O . GLU A 1 189 ? -4.421 -9.646 -11.729 1.00 88.50 189 GLU A O 1
ATOM 1330 N N . LYS A 1 190 ? -5.003 -8.301 -10.024 1.00 87.81 190 LYS A N 1
ATOM 1331 C CA . LYS A 1 190 ? -5.980 -7.532 -10.813 1.00 87.81 190 LYS A CA 1
ATOM 1332 C C . LYS A 1 190 ? -5.292 -6.526 -11.743 1.00 87.81 190 LYS A C 1
ATOM 1334 O O . LYS A 1 190 ? -5.895 -6.121 -12.732 1.00 87.81 190 LYS A O 1
ATOM 1339 N N . PHE A 1 191 ? -4.058 -6.120 -11.439 1.00 87.19 191 PHE A N 1
ATOM 1340 C CA . PHE A 1 191 ? -3.305 -5.150 -12.233 1.00 87.19 191 PHE A CA 1
ATOM 1341 C C . PHE A 1 191 ? -2.431 -5.808 -13.308 1.00 87.19 191 PHE A C 1
ATOM 1343 O O . PHE A 1 191 ? -2.369 -5.322 -14.433 1.00 87.19 191 PHE A O 1
ATOM 1350 N N . THR A 1 192 ? -1.742 -6.905 -12.984 1.00 85.12 192 THR A N 1
ATOM 1351 C CA . THR A 1 192 ? -0.799 -7.557 -13.903 1.00 85.12 192 THR A CA 1
ATOM 1352 C C . THR A 1 192 ? -0.791 -9.072 -13.743 1.00 85.12 192 THR A C 1
ATOM 1354 O O . THR A 1 192 ? -0.934 -9.594 -12.641 1.00 85.12 192 THR A O 1
ATOM 1357 N N . GLN A 1 193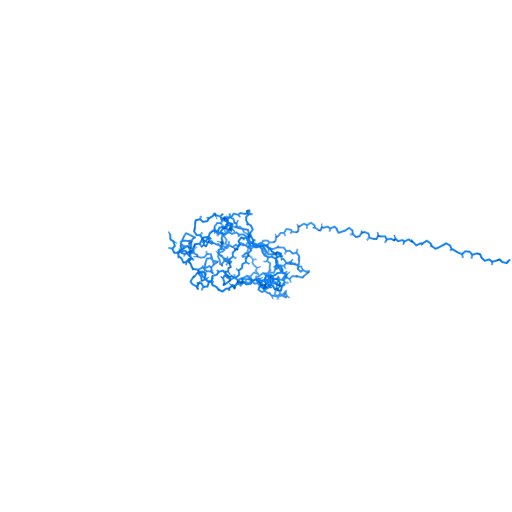 ? -0.567 -9.781 -14.852 1.00 87.69 193 GLN A N 1
ATOM 1358 C CA . GLN A 1 193 ? -0.350 -11.234 -14.885 1.00 87.69 193 GLN A CA 1
ATOM 1359 C C . GLN A 1 193 ? 1.145 -11.607 -14.910 1.00 87.69 193 GLN A C 1
ATOM 1361 O O . GLN A 1 193 ? 1.493 -12.785 -14.869 1.00 87.69 193 GLN A O 1
ATOM 1366 N N . ASN A 1 194 ? 2.049 -10.623 -14.991 1.00 90.38 194 ASN A N 1
ATOM 1367 C CA . ASN A 1 194 ? 3.486 -10.879 -14.982 1.00 90.38 194 ASN A CA 1
ATOM 1368 C C . ASN A 1 194 ? 3.948 -11.215 -13.555 1.00 90.38 194 ASN A C 1
ATOM 1370 O O . ASN A 1 194 ? 4.060 -10.328 -12.710 1.00 90.38 194 ASN A O 1
ATOM 1374 N N . VAL A 1 195 ? 4.256 -12.490 -13.311 1.00 93.31 195 VAL A N 1
ATOM 1375 C CA . VAL A 1 195 ? 4.686 -13.002 -11.998 1.00 93.31 195 VAL A CA 1
ATOM 1376 C C . VAL A 1 195 ? 5.934 -12.282 -11.475 1.00 93.31 195 VAL A C 1
ATOM 1378 O O . VAL A 1 195 ? 6.006 -11.970 -10.291 1.00 93.31 195 VAL A O 1
ATOM 1381 N N . ALA A 1 196 ? 6.894 -11.939 -12.342 1.00 92.19 196 ALA A N 1
ATOM 1382 C CA . ALA A 1 196 ? 8.094 -11.214 -11.919 1.00 92.19 196 ALA A CA 1
ATOM 1383 C C . ALA A 1 196 ? 7.756 -9.803 -11.416 1.00 92.19 196 ALA A C 1
ATOM 1385 O O . ALA A 1 196 ? 8.321 -9.347 -10.423 1.00 92.19 196 ALA A O 1
ATOM 1386 N N . LEU A 1 197 ? 6.797 -9.129 -12.060 1.00 90.38 197 LEU A N 1
ATOM 1387 C CA . LEU A 1 197 ? 6.314 -7.827 -11.602 1.00 90.38 197 LEU A CA 1
ATOM 1388 C C . LEU A 1 197 ? 5.528 -7.947 -10.290 1.00 90.38 197 LEU A C 1
ATOM 1390 O O . LEU A 1 197 ? 5.669 -7.091 -9.420 1.00 90.38 197 LEU A O 1
ATOM 1394 N N . GLN A 1 198 ? 4.734 -9.009 -10.127 1.00 91.56 198 GLN A N 1
ATOM 1395 C CA . GLN A 1 198 ? 4.002 -9.268 -8.884 1.00 91.56 198 GLN A CA 1
ATOM 1396 C C . GLN A 1 198 ? 4.954 -9.443 -7.695 1.00 91.56 198 GLN A C 1
ATOM 1398 O O . GLN A 1 198 ? 4.777 -8.798 -6.662 1.00 91.56 198 GLN A O 1
ATOM 1403 N N . GLU A 1 199 ? 5.989 -10.269 -7.855 1.00 91.81 199 GLU A N 1
ATOM 1404 C CA . GLU A 1 199 ? 6.997 -10.490 -6.816 1.00 91.81 199 GLU A CA 1
ATOM 1405 C C . GLU A 1 199 ? 7.816 -9.230 -6.535 1.00 91.81 199 GLU A C 1
ATOM 1407 O O . GLU A 1 199 ? 8.044 -8.895 -5.372 1.00 91.81 199 GLU A O 1
ATOM 1412 N N . LEU A 1 200 ? 8.183 -8.468 -7.571 1.00 90.88 200 LEU A N 1
ATOM 1413 C CA . LEU A 1 200 ? 8.850 -7.181 -7.387 1.00 90.88 200 LEU A CA 1
ATOM 1414 C C . LEU A 1 200 ? 7.997 -6.223 -6.543 1.00 90.88 200 LEU A C 1
ATOM 1416 O O . LEU A 1 200 ? 8.516 -5.607 -5.619 1.00 90.88 200 LEU A O 1
ATOM 1420 N N . ILE A 1 201 ? 6.691 -6.117 -6.808 1.00 90.38 201 ILE A N 1
ATOM 1421 C CA . ILE A 1 201 ? 5.789 -5.234 -6.050 1.00 90.38 201 ILE A CA 1
ATOM 1422 C C . ILE A 1 201 ? 5.730 -5.635 -4.569 1.00 90.38 201 ILE A C 1
ATOM 1424 O O . ILE A 1 201 ? 5.798 -4.765 -3.698 1.00 90.38 201 ILE A O 1
ATOM 1428 N N . LYS A 1 202 ? 5.671 -6.938 -4.266 1.00 89.31 202 LYS A N 1
ATOM 1429 C CA . LYS A 1 202 ? 5.732 -7.444 -2.882 1.00 89.31 202 LYS A CA 1
ATOM 1430 C C . LYS A 1 202 ? 7.081 -7.121 -2.225 1.00 89.31 202 LYS A C 1
ATOM 1432 O O . LYS A 1 202 ? 7.127 -6.675 -1.078 1.00 89.31 202 LYS A O 1
ATOM 1437 N N . GLN A 1 203 ? 8.190 -7.274 -2.953 1.00 88.81 203 GLN A N 1
ATOM 1438 C CA . GLN A 1 203 ? 9.529 -6.961 -2.440 1.00 88.81 203 GLN A CA 1
ATOM 1439 C C . GLN A 1 203 ? 9.742 -5.463 -2.201 1.00 88.81 203 GLN A C 1
ATOM 1441 O O . GLN A 1 203 ? 10.297 -5.093 -1.165 1.00 88.81 203 GLN A O 1
ATOM 1446 N N . VAL A 1 204 ? 9.247 -4.595 -3.087 1.00 88.12 204 VAL A N 1
ATOM 1447 C CA . VAL A 1 204 ? 9.193 -3.140 -2.863 1.00 88.12 204 VAL A CA 1
ATOM 1448 C C . VAL A 1 204 ? 8.404 -2.841 -1.598 1.00 88.12 204 VAL A C 1
ATOM 1450 O O . VAL A 1 204 ? 8.846 -2.057 -0.754 1.00 88.12 204 VAL A O 1
ATOM 1453 N N . GLY A 1 205 ? 7.278 -3.538 -1.432 1.00 83.50 205 GLY A N 1
ATOM 1454 C CA . GLY A 1 205 ? 6.468 -3.500 -0.232 1.00 83.50 205 GLY A CA 1
ATOM 1455 C C . GLY A 1 205 ? 7.263 -3.759 1.034 1.00 83.50 205 GLY A C 1
ATOM 1456 O O . GLY A 1 205 ? 7.062 -3.030 1.986 1.00 83.50 205 GLY A O 1
ATOM 1457 N N . SER A 1 206 ? 8.233 -4.679 1.032 1.00 81.94 206 SER A N 1
ATOM 1458 C CA . SER A 1 206 ? 9.062 -4.986 2.210 1.00 81.94 206 SER A CA 1
ATOM 1459 C C . SER A 1 206 ? 9.941 -3.824 2.703 1.00 81.94 206 SER A C 1
ATOM 1461 O O . SER A 1 206 ? 10.364 -3.832 3.862 1.00 81.94 206 SER A O 1
ATOM 1463 N N . GLY A 1 207 ? 10.216 -2.825 1.855 1.00 81.50 207 GLY A N 1
ATOM 1464 C CA . GLY A 1 207 ? 11.084 -1.687 2.173 1.00 81.50 207 GLY A CA 1
ATOM 1465 C C . GLY A 1 207 ? 12.581 -2.017 2.237 1.00 81.50 207 GLY A C 1
ATOM 1466 O O . GLY A 1 207 ? 13.356 -1.196 2.716 1.00 81.50 207 GLY A O 1
ATOM 1467 N N . ARG A 1 208 ? 12.998 -3.209 1.785 1.00 80.19 208 ARG A N 1
ATOM 1468 C CA . ARG A 1 208 ? 14.405 -3.664 1.808 1.00 80.19 208 ARG A CA 1
ATOM 1469 C C . ARG A 1 208 ? 15.153 -3.479 0.487 1.00 80.19 208 ARG A C 1
ATOM 1471 O O . ARG A 1 208 ? 16.299 -3.905 0.377 1.00 80.19 208 ARG A O 1
ATOM 1478 N N . MET A 1 209 ? 14.509 -2.893 -0.516 1.00 79.94 209 MET A N 1
ATOM 1479 C CA . MET A 1 209 ? 15.117 -2.637 -1.819 1.00 79.94 209 MET A CA 1
ATOM 1480 C C . MET A 1 209 ? 15.627 -1.202 -1.896 1.00 79.94 209 MET A C 1
ATOM 1482 O O . MET A 1 209 ? 15.007 -0.294 -1.342 1.00 79.94 209 MET A O 1
ATOM 1486 N N . ASP A 1 210 ? 16.730 -1.007 -2.616 1.00 88.62 210 ASP A N 1
ATOM 1487 C CA . ASP A 1 210 ? 17.131 0.331 -3.040 1.00 88.62 210 ASP A CA 1
ATOM 1488 C C . ASP A 1 210 ? 16.042 0.935 -3.938 1.00 88.62 210 ASP A C 1
ATOM 1490 O O . ASP A 1 210 ? 15.523 0.273 -4.840 1.00 88.62 210 ASP A O 1
ATOM 1494 N N . GLU A 1 211 ? 15.684 2.186 -3.668 1.00 85.06 211 GLU A N 1
ATOM 1495 C CA . GLU A 1 211 ? 14.547 2.857 -4.298 1.00 85.06 211 GLU A CA 1
ATOM 1496 C C . GLU A 1 211 ? 14.774 3.080 -5.802 1.00 85.06 211 GLU A C 1
ATOM 1498 O O . GLU A 1 211 ? 13.861 2.867 -6.603 1.00 85.06 211 GLU A O 1
ATOM 1503 N N . GLY A 1 212 ? 15.999 3.439 -6.204 1.00 88.00 212 GLY A N 1
ATOM 1504 C CA . GLY A 1 212 ? 16.354 3.645 -7.609 1.00 88.00 212 GLY A CA 1
ATOM 1505 C C . GLY A 1 212 ? 16.387 2.332 -8.388 1.00 88.00 212 GLY A C 1
ATOM 1506 O O . GLY A 1 212 ? 15.801 2.233 -9.468 1.00 88.00 212 GLY A O 1
ATOM 1507 N N . ALA A 1 213 ? 17.005 1.298 -7.812 1.00 90.31 213 ALA A N 1
ATOM 1508 C CA . ALA A 1 213 ? 17.046 -0.034 -8.410 1.00 90.31 213 ALA A CA 1
ATOM 1509 C C . ALA A 1 213 ? 15.643 -0.643 -8.553 1.00 90.31 213 ALA A C 1
ATOM 1511 O O . ALA A 1 213 ? 15.315 -1.208 -9.597 1.00 90.31 213 ALA A O 1
ATOM 1512 N N . ALA A 1 214 ? 14.794 -0.493 -7.533 1.00 90.25 214 ALA A N 1
ATOM 1513 C CA . ALA A 1 214 ? 13.408 -0.939 -7.581 1.00 90.25 214 ALA A CA 1
ATOM 1514 C C . ALA A 1 214 ? 12.609 -0.214 -8.673 1.00 90.25 214 ALA A C 1
ATOM 1516 O O . ALA A 1 214 ? 11.847 -0.850 -9.403 1.00 90.25 214 ALA A O 1
ATOM 1517 N N . GLN A 1 215 ? 12.802 1.101 -8.815 1.00 89.88 215 GLN A N 1
ATOM 1518 C CA . GLN A 1 215 ? 12.114 1.904 -9.821 1.00 89.88 215 GLN A CA 1
ATOM 1519 C C . GLN A 1 215 ? 12.512 1.508 -11.251 1.00 89.88 215 GLN A C 1
ATOM 1521 O O . GLN A 1 215 ? 11.634 1.324 -12.099 1.00 89.88 215 GLN A O 1
ATOM 1526 N N . ALA A 1 216 ? 13.811 1.326 -11.505 1.00 88.88 216 ALA A N 1
ATOM 1527 C CA . ALA A 1 216 ? 14.324 0.884 -12.801 1.00 88.88 216 ALA A CA 1
ATOM 1528 C C . ALA A 1 216 ? 13.865 -0.544 -13.137 1.00 88.88 216 ALA A C 1
ATOM 1530 O O . ALA A 1 216 ? 13.389 -0.801 -14.242 1.00 88.88 216 ALA A O 1
ATOM 1531 N N . ALA A 1 217 ? 13.915 -1.467 -12.167 1.00 89.25 217 ALA A N 1
ATOM 1532 C CA . ALA A 1 217 ? 13.416 -2.829 -12.345 1.00 89.25 217 ALA A CA 1
ATOM 1533 C C . ALA A 1 217 ? 11.913 -2.848 -12.660 1.00 89.25 217 ALA A C 1
ATOM 1535 O O . ALA A 1 217 ? 11.479 -3.582 -13.548 1.00 89.25 217 ALA A O 1
ATOM 1536 N N . ALA A 1 218 ? 11.117 -2.014 -11.983 1.00 88.56 218 ALA A N 1
ATOM 1537 C CA . ALA A 1 218 ? 9.683 -1.921 -12.234 1.00 88.56 218 ALA A CA 1
ATOM 1538 C C . ALA A 1 218 ? 9.399 -1.445 -13.658 1.00 88.56 218 ALA A C 1
ATOM 1540 O O . ALA A 1 218 ? 8.600 -2.062 -14.361 1.00 88.56 218 ALA A O 1
ATOM 1541 N N . TRP A 1 219 ? 10.089 -0.402 -14.122 1.00 88.56 219 TRP A N 1
ATOM 1542 C CA . TRP A 1 219 ? 9.942 0.072 -15.495 1.00 88.56 219 TRP A CA 1
ATOM 1543 C C . TRP A 1 219 ? 10.415 -0.947 -16.528 1.00 88.56 219 TRP A C 1
ATOM 1545 O O . TRP A 1 219 ? 9.748 -1.111 -17.554 1.00 88.56 219 TRP A O 1
ATOM 1555 N N . HIS A 1 220 ? 11.499 -1.669 -16.242 1.00 88.75 220 HIS A N 1
ATOM 1556 C CA . HIS A 1 220 ? 12.049 -2.652 -17.164 1.00 88.75 220 HIS A CA 1
ATOM 1557 C C . HIS A 1 220 ? 11.086 -3.823 -17.337 1.00 88.75 220 HIS A C 1
ATOM 1559 O O . HIS A 1 220 ? 10.767 -4.211 -18.458 1.00 88.75 220 HIS A O 1
ATOM 1565 N N . ILE A 1 221 ? 10.555 -4.342 -16.230 1.00 86.88 221 ILE A N 1
ATOM 1566 C CA . ILE A 1 221 ? 9.645 -5.489 -16.252 1.00 86.88 221 ILE A CA 1
ATOM 1567 C C . ILE A 1 221 ? 8.259 -5.090 -16.781 1.00 86.88 221 ILE A C 1
ATOM 1569 O O . ILE A 1 221 ? 7.637 -5.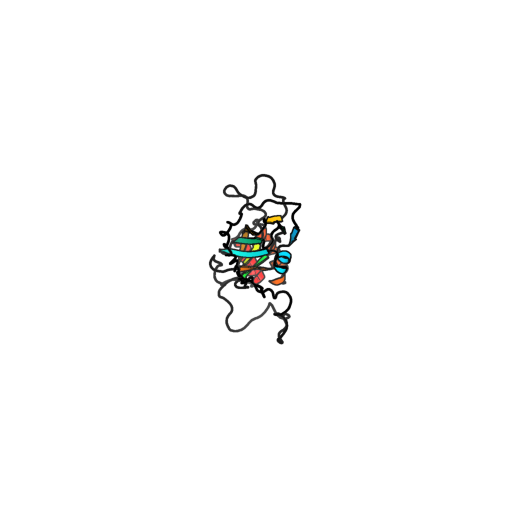870 -17.501 1.00 86.88 221 ILE A O 1
ATOM 1573 N N . ALA A 1 222 ? 7.760 -3.898 -16.437 1.00 81.12 222 ALA A N 1
ATOM 1574 C CA . ALA A 1 222 ? 6.418 -3.465 -16.829 1.00 81.12 222 ALA A CA 1
ATOM 1575 C C . ALA A 1 222 ? 6.349 -2.913 -18.262 1.00 81.12 222 ALA A C 1
ATOM 1577 O O . ALA A 1 222 ? 5.363 -3.150 -18.953 1.00 81.12 222 ALA A O 1
ATOM 1578 N N . ASN A 1 223 ? 7.376 -2.180 -18.709 1.00 74.12 223 ASN A N 1
ATOM 1579 C CA . ASN A 1 223 ? 7.344 -1.410 -19.960 1.00 74.12 223 ASN A CA 1
ATOM 1580 C C . ASN A 1 223 ? 8.547 -1.673 -20.883 1.00 74.12 223 ASN A C 1
ATOM 1582 O O . ASN A 1 223 ? 8.625 -1.073 -21.953 1.00 74.12 223 ASN A O 1
ATOM 1586 N N . GLY A 1 224 ? 9.505 -2.517 -20.484 1.00 75.56 224 GLY A N 1
ATOM 1587 C CA . GLY A 1 224 ? 10.730 -2.768 -21.249 1.00 75.56 224 GLY A CA 1
ATOM 1588 C C . GLY A 1 224 ? 11.739 -1.613 -21.236 1.00 75.56 224 GLY A C 1
ATOM 1589 O O . GLY A 1 224 ? 12.671 -1.624 -22.035 1.00 75.56 224 GLY A O 1
ATOM 1590 N N . MET A 1 225 ? 11.569 -0.615 -20.362 1.00 64.12 225 MET A N 1
ATOM 1591 C CA . MET A 1 225 ? 12.426 0.579 -20.295 1.00 64.12 225 MET A CA 1
ATOM 1592 C C . MET A 1 225 ? 13.205 0.615 -18.980 1.00 64.12 225 MET A C 1
ATOM 1594 O O . MET A 1 225 ? 12.637 0.296 -17.945 1.00 64.12 225 MET A O 1
ATOM 1598 N N . SER A 1 226 ? 14.487 0.984 -19.012 1.00 55.78 226 SER A N 1
ATOM 1599 C CA . SER A 1 226 ? 15.362 1.057 -17.832 1.00 55.78 226 SER A CA 1
ATOM 1600 C C . SER A 1 226 ? 15.939 2.448 -17.640 1.00 55.78 226 SER A C 1
ATOM 1602 O O . SER A 1 226 ? 16.077 3.168 -18.653 1.00 55.78 226 SER A O 1
#

pLDDT: mean 71.18, std 21.29, range [32.62, 93.5]

Radius of gyration: 24.1 Å; chains: 1; bounding box: 99×32×60 Å

Secondary structure (DSSP, 8-state):
------------------------PPPBSSPPP-SSSEEEEHHHHHHTTSEEEEEEEEETTEEEEEEEE-SSS-EEEEPPS-EEEEET--TT-TTSSSSSSSSSS--S-S-SS---------SBPPEEEE--S----SSS-S-SS---SSSEEEE-TT-EEEEEEEEEESSTTSBPP-TTSEEEEE-HHHH---HHHHHHHHHHHTT-S-HHHHHHHHHHHHHS--

Sequence (226 aa):
MMGRSLIAGLLFATFTASLIAAPPRRAISNPKFDPDAKQMDLFEAMDQGVVDAKMVAKNSLGGNLIITNNQAEPITVKIPEGFVGVPGVPMVSAQFGQGGFGGGQGGFGGGFGGQQGGQQGGQNQSVGGGQGQSGIGGGGGIGGAGGGGNNFFSIPAERAVIVPYKSVCLEHGKAEPNVRVQYTPVPVEKFTQNVALQELIKQVGSGRMDEGAAQAAAWHIANGMS

Foldseek 3Di:
DDDDDDDDDDDPPPPPPPPPPDPADDAAAAFAADPPAAEDEPVVCLLVVQKFWKFQAAWQWWGKIKIWGQAQFKYKYAWDLKWKWDWDPPSPPNPVDPDDQDDDDDDPDDDPDDDDDDDDDDLDFMKMKAAALDPPDDDDHDDPPHHPSGRIGMAGGRHMHIGIITIHTQEPPGDIRNRVTMTDIDQPVVVDPQPVLNVLSSVSHNVPDDHVVSHQSSCCSRPVGD